Protein AF-A0A6J8CNU5-F1 (afdb_monomer_lite)

Structure (mmCIF, N/CA/C/O backbone):
data_AF-A0A6J8CNU5-F1
#
_entry.id   AF-A0A6J8CNU5-F1
#
loop_
_atom_site.group_PDB
_atom_site.id
_atom_site.type_symbol
_atom_site.label_atom_id
_atom_site.label_alt_id
_atom_site.label_comp_id
_atom_site.label_asym_id
_atom_site.label_entity_id
_atom_site.label_seq_id
_atom_site.pdbx_PDB_ins_code
_atom_site.Cartn_x
_atom_site.Cartn_y
_atom_site.Cartn_z
_atom_site.occupancy
_atom_site.B_iso_or_equiv
_atom_site.auth_seq_id
_atom_site.auth_comp_id
_atom_site.auth_asym_id
_atom_site.auth_atom_id
_atom_site.pdbx_PDB_model_num
ATOM 1 N N . MET A 1 1 ? 4.127 9.477 31.478 1.00 53.03 1 MET A N 1
ATOM 2 C CA . MET A 1 1 ? 4.167 8.249 32.299 1.00 53.03 1 MET A CA 1
ATOM 3 C C . MET A 1 1 ? 5.521 8.209 32.983 1.00 53.03 1 MET A C 1
ATOM 5 O O . MET A 1 1 ? 6.504 8.496 32.306 1.00 53.03 1 MET A O 1
ATOM 9 N N . SER A 1 2 ? 5.576 8.007 34.300 1.00 62.34 2 SER A N 1
ATOM 10 C CA . SER A 1 2 ? 6.850 8.025 35.030 1.00 62.34 2 SER A CA 1
ATOM 11 C C . SER A 1 2 ? 7.664 6.763 34.711 1.00 62.34 2 SER A C 1
ATOM 13 O O . SER A 1 2 ? 7.104 5.743 34.312 1.00 62.34 2 SER A O 1
ATOM 15 N N . THR A 1 3 ? 8.985 6.806 34.863 1.00 59.41 3 THR A N 1
ATOM 16 C CA . THR A 1 3 ? 9.856 5.631 34.677 1.00 59.41 3 THR A CA 1
ATOM 17 C C . THR A 1 3 ? 9.545 4.491 35.652 1.00 59.41 3 THR A C 1
ATOM 19 O O . THR A 1 3 ? 9.795 3.343 35.306 1.00 59.41 3 THR A O 1
ATOM 22 N N . GLU A 1 4 ? 8.956 4.780 36.817 1.00 62.28 4 GLU A N 1
ATOM 23 C CA . GLU A 1 4 ? 8.499 3.773 37.790 1.00 62.28 4 GLU A CA 1
ATOM 24 C C . GLU A 1 4 ? 7.252 3.010 37.320 1.00 62.28 4 GLU A C 1
ATOM 26 O O . GLU A 1 4 ? 7.122 1.811 37.574 1.00 62.28 4 GLU A O 1
ATOM 31 N N . ASP A 1 5 ? 6.352 3.671 36.588 1.00 59.50 5 ASP A N 1
ATOM 32 C CA . ASP A 1 5 ? 5.163 3.020 36.026 1.00 59.50 5 ASP A CA 1
ATOM 33 C C . ASP A 1 5 ? 5.549 2.023 34.924 1.00 59.50 5 ASP A C 1
ATOM 35 O O . ASP A 1 5 ? 4.968 0.945 34.807 1.00 59.50 5 ASP A O 1
ATOM 39 N N . ILE A 1 6 ? 6.581 2.352 34.143 1.00 62.16 6 ILE A N 1
ATOM 40 C CA . ILE A 1 6 ? 7.073 1.529 33.032 1.00 62.16 6 ILE A CA 1
ATOM 41 C C . ILE A 1 6 ? 7.650 0.197 33.538 1.00 62.16 6 ILE A C 1
ATOM 43 O O . ILE A 1 6 ? 7.394 -0.852 32.949 1.00 62.16 6 ILE A O 1
ATOM 47 N N . THR A 1 7 ? 8.389 0.209 34.649 1.00 59.25 7 THR A N 1
ATOM 48 C CA . THR A 1 7 ? 8.913 -1.013 35.283 1.00 59.25 7 THR A CA 1
ATOM 49 C C . THR A 1 7 ? 7.830 -1.829 35.981 1.00 59.25 7 THR A C 1
ATOM 51 O O . THR A 1 7 ? 7.945 -3.050 36.048 1.00 59.25 7 THR A O 1
ATOM 54 N N . LYS A 1 8 ? 6.783 -1.182 36.502 1.00 63.44 8 LYS A N 1
ATOM 55 C CA . LYS A 1 8 ? 5.710 -1.853 37.247 1.00 63.44 8 LYS A CA 1
ATOM 56 C C . LYS A 1 8 ? 4.691 -2.550 36.345 1.00 63.44 8 LYS A C 1
ATOM 58 O O . LYS A 1 8 ? 4.230 -3.635 36.689 1.00 63.44 8 LYS A O 1
ATOM 63 N N . TYR A 1 9 ? 4.329 -1.932 35.223 1.00 72.25 9 TYR A N 1
ATOM 64 C CA . TYR A 1 9 ? 3.286 -2.441 34.324 1.00 72.25 9 TYR A CA 1
ATOM 65 C C . TYR A 1 9 ? 3.844 -3.113 33.060 1.00 72.25 9 TYR A C 1
ATOM 67 O O . TYR A 1 9 ? 3.089 -3.733 32.315 1.00 72.25 9 TYR A O 1
ATOM 75 N N . GLY A 1 10 ? 5.166 -3.059 32.864 1.00 65.12 10 GLY A N 1
ATOM 76 C CA . GLY A 1 10 ? 5.858 -3.649 31.722 1.00 65.12 10 GLY A CA 1
ATOM 77 C C . GLY A 1 10 ? 5.827 -2.754 30.482 1.00 65.12 10 GLY A C 1
ATOM 78 O O . GLY A 1 10 ? 4.969 -1.886 30.326 1.00 65.12 10 GLY A O 1
ATOM 79 N N . GLN A 1 11 ? 6.789 -2.965 29.583 1.00 60.59 11 GLN A N 1
ATOM 80 C CA . GLN A 1 11 ? 6.768 -2.371 28.247 1.00 60.59 11 GLN A CA 1
ATOM 81 C C . GLN A 1 11 ? 6.149 -3.345 27.258 1.00 60.59 11 GLN A C 1
ATOM 83 O O . GLN A 1 11 ? 6.419 -4.547 27.298 1.00 60.59 11 GLN A O 1
ATOM 88 N N . TRP A 1 12 ? 5.353 -2.806 26.337 1.00 59.97 12 TRP A N 1
ATOM 89 C CA . TRP A 1 12 ? 4.958 -3.549 25.153 1.00 59.97 12 TRP A CA 1
ATOM 90 C C . TRP A 1 12 ? 6.224 -3.917 24.381 1.00 59.97 12 TRP A C 1
ATOM 92 O O . TRP A 1 12 ? 6.971 -3.031 23.959 1.00 59.97 12 TRP A O 1
ATOM 102 N N . ASN A 1 13 ? 6.493 -5.213 24.246 1.00 55.88 13 ASN A N 1
ATOM 103 C CA . ASN A 1 13 ? 7.669 -5.665 23.521 1.00 55.88 13 ASN A CA 1
ATOM 104 C C . ASN A 1 13 ? 7.477 -5.311 22.040 1.00 55.88 13 ASN A C 1
ATOM 106 O O . ASN A 1 13 ? 6.433 -5.624 21.463 1.00 55.88 13 ASN A O 1
ATOM 110 N N . GLN A 1 14 ? 8.445 -4.620 21.439 1.00 57.81 14 GLN A N 1
ATOM 111 C CA . GLN A 1 14 ? 8.332 -4.185 20.040 1.00 57.81 14 GLN A CA 1
ATOM 112 C C . GLN A 1 14 ? 8.431 -5.367 19.060 1.00 57.81 14 GLN A C 1
ATOM 114 O O . GLN A 1 14 ? 7.906 -5.278 17.956 1.00 57.81 14 GLN A O 1
ATOM 119 N N . ASP A 1 15 ? 8.981 -6.497 19.520 1.00 58.81 15 ASP A N 1
ATOM 120 C CA . ASP A 1 15 ? 9.189 -7.734 18.757 1.00 58.81 15 ASP A CA 1
ATOM 121 C C . ASP A 1 15 ? 8.126 -8.802 19.065 1.00 58.81 15 ASP A C 1
ATOM 123 O O . ASP A 1 15 ? 8.425 -9.970 19.324 1.00 58.81 15 ASP A O 1
ATOM 127 N N . ILE A 1 16 ? 6.854 -8.410 19.108 1.00 58.91 16 ILE A N 1
ATOM 128 C CA . ILE A 1 16 ? 5.762 -9.385 19.159 1.00 58.91 16 ILE A CA 1
ATOM 129 C C . ILE A 1 16 ? 5.503 -9.893 17.733 1.00 58.91 16 ILE A C 1
ATOM 131 O O . ILE A 1 16 ? 5.261 -9.060 16.858 1.00 58.91 16 ILE A O 1
ATOM 135 N N . PRO A 1 17 ? 5.484 -11.222 17.486 1.00 63.94 17 PRO A N 1
ATOM 136 C CA . PRO A 1 17 ? 5.110 -11.760 16.183 1.00 63.94 17 PRO A CA 1
ATOM 137 C C . PRO A 1 17 ? 3.755 -11.192 15.753 1.00 63.94 17 PRO A C 1
ATOM 139 O O . PRO A 1 17 ? 2.771 -11.322 16.492 1.00 63.94 17 PRO A O 1
ATOM 142 N N . GLY A 1 18 ? 3.705 -10.561 14.574 1.00 63.34 18 GLY A N 1
ATOM 143 C CA . GLY A 1 18 ? 2.493 -9.929 14.042 1.00 63.34 18 GLY A CA 1
ATOM 144 C C . GLY A 1 18 ? 1.283 -10.869 14.051 1.00 63.34 18 GLY A C 1
ATOM 145 O O . GLY A 1 18 ? 0.172 -10.433 14.337 1.00 63.34 18 GLY A O 1
ATOM 146 N N . ASP A 1 19 ? 1.523 -12.171 13.886 1.00 74.44 19 ASP A N 1
ATOM 147 C CA . ASP A 1 19 ? 0.517 -13.237 13.874 1.00 74.44 19 ASP A CA 1
ATOM 148 C C . ASP A 1 19 ? -0.260 -13.394 15.193 1.00 74.44 19 ASP A C 1
ATOM 150 O O . ASP A 1 19 ? -1.399 -13.871 15.204 1.00 74.44 19 ASP A O 1
ATOM 154 N N . TRP A 1 20 ? 0.322 -12.995 16.330 1.00 85.81 20 TRP A N 1
ATOM 155 C CA . TRP A 1 20 ? -0.330 -13.139 17.636 1.00 85.81 20 TRP A CA 1
ATOM 156 C C . TRP A 1 20 ? -1.328 -12.012 17.925 1.00 85.81 20 TRP A C 1
ATOM 158 O O . TRP A 1 20 ? -2.374 -12.252 18.539 1.00 85.81 20 TRP A O 1
ATOM 168 N N . LEU A 1 21 ? -1.053 -10.792 17.451 1.00 90.25 21 LEU A N 1
ATOM 169 C CA . LEU A 1 21 ? -1.856 -9.604 17.761 1.00 90.25 21 LEU A CA 1
ATOM 170 C C . LEU A 1 21 ? -3.324 -9.731 17.327 1.00 90.25 21 LEU A C 1
ATOM 172 O O . LEU A 1 21 ? -4.195 -9.437 18.153 1.00 90.25 21 LEU A O 1
ATOM 176 N N . PRO A 1 22 ? -3.647 -10.240 16.122 1.00 93.00 22 PRO A N 1
ATOM 177 C CA . PRO A 1 22 ? -5.027 -10.484 15.730 1.00 93.00 22 PRO A CA 1
ATOM 178 C C . PRO A 1 22 ? -5.783 -11.395 16.690 1.00 93.00 22 PRO A C 1
ATOM 180 O O . PRO A 1 22 ? -6.950 -11.157 17.006 1.00 93.00 22 PRO A O 1
ATOM 183 N N . SER A 1 23 ? -5.115 -12.438 17.187 1.00 92.06 23 SER A N 1
ATOM 184 C CA . SER A 1 23 ? -5.697 -13.339 18.177 1.00 92.06 23 SER A CA 1
ATOM 185 C C . SER A 1 23 ? -6.002 -12.587 19.469 1.00 92.06 23 SER A C 1
ATOM 187 O O . SER A 1 23 ? -7.126 -12.664 19.966 1.00 92.06 23 SER A O 1
ATOM 189 N N . CYS A 1 24 ? -5.058 -11.795 19.979 1.00 92.75 24 CYS A N 1
ATOM 190 C CA . CYS A 1 24 ? -5.270 -10.983 21.176 1.00 92.75 24 CYS A CA 1
ATOM 191 C C . CYS A 1 24 ? -6.437 -10.004 21.018 1.00 92.75 24 CYS A C 1
ATOM 193 O O . CYS A 1 24 ? -7.276 -9.915 21.914 1.00 92.75 24 CYS A O 1
ATOM 195 N N . VAL A 1 25 ? -6.542 -9.336 19.864 1.00 94.75 25 VAL A N 1
ATOM 196 C CA . VAL A 1 25 ? -7.662 -8.438 19.542 1.00 94.75 25 VAL A CA 1
ATOM 197 C C . VAL A 1 25 ? -8.996 -9.188 19.572 1.00 94.75 25 VAL A C 1
ATOM 199 O O . VAL A 1 25 ? -9.954 -8.716 20.183 1.00 94.75 25 VAL A O 1
ATOM 202 N N . ARG A 1 26 ? -9.084 -10.385 18.978 1.00 94.31 26 ARG A N 1
ATOM 203 C CA . ARG A 1 26 ? -10.316 -11.194 19.041 1.00 94.31 26 ARG A CA 1
ATOM 204 C C . ARG A 1 26 ? -10.686 -11.549 20.484 1.00 94.31 26 ARG A C 1
ATOM 206 O O . ARG A 1 26 ? -11.853 -11.420 20.851 1.00 94.31 26 ARG A O 1
ATOM 213 N N . HIS A 1 27 ? -9.712 -11.957 21.298 1.00 93.75 27 HIS A N 1
ATOM 214 C CA . HIS A 1 27 ? -9.947 -12.328 22.694 1.00 93.75 27 HIS A CA 1
ATOM 215 C C . HIS A 1 27 ? -10.410 -11.137 23.534 1.00 93.75 27 HIS A C 1
ATOM 217 O O . HIS A 1 27 ? -11.450 -11.242 24.178 1.00 93.75 27 HIS A O 1
ATOM 223 N N . ILE A 1 28 ? -9.715 -9.993 23.487 1.00 93.69 28 ILE A N 1
ATOM 224 C CA . ILE A 1 28 ? -10.109 -8.823 24.286 1.00 93.69 28 ILE A CA 1
ATOM 225 C C . ILE A 1 28 ? -11.492 -8.307 23.879 1.00 93.69 28 ILE A C 1
ATOM 227 O O . ILE A 1 28 ? -12.310 -8.025 24.749 1.00 93.69 28 ILE A O 1
ATOM 231 N N . ARG A 1 29 ? -11.813 -8.290 22.577 1.00 93.06 29 ARG A N 1
ATOM 232 C CA . ARG A 1 29 ? -13.147 -7.907 22.082 1.00 93.06 29 ARG A CA 1
ATOM 233 C C . ARG A 1 29 ? -14.239 -8.859 22.580 1.00 93.06 29 ARG A C 1
ATOM 235 O O . ARG A 1 29 ? -15.331 -8.421 22.929 1.00 93.06 29 ARG A O 1
ATOM 242 N N . ASN A 1 30 ? -13.960 -10.162 22.645 1.00 92.19 30 ASN A N 1
ATOM 243 C CA . ASN A 1 30 ? -14.898 -11.139 23.207 1.00 92.19 30 ASN A CA 1
ATOM 244 C C . ASN A 1 30 ? -15.057 -10.977 24.728 1.00 92.19 30 ASN A C 1
ATOM 246 O O . ASN A 1 30 ? -16.170 -11.102 25.242 1.00 92.19 30 ASN A O 1
ATOM 250 N N . CYS A 1 31 ? -13.973 -10.659 25.441 1.00 91.44 31 CYS A N 1
ATOM 251 C CA . CYS A 1 31 ? -14.018 -10.341 26.866 1.00 91.44 31 CYS A CA 1
ATOM 252 C C . CYS A 1 31 ? -14.876 -9.098 27.125 1.00 91.44 31 CYS A C 1
ATOM 254 O O . CYS A 1 31 ? -15.778 -9.170 27.952 1.00 91.44 31 CYS A O 1
ATOM 256 N N . VAL A 1 32 ? -14.670 -8.004 26.380 1.00 90.62 32 VAL A N 1
ATOM 257 C CA . VAL A 1 32 ? -15.505 -6.788 26.458 1.00 90.62 32 VAL A CA 1
ATOM 258 C C . VAL A 1 32 ? -16.979 -7.133 26.273 1.00 90.62 32 VAL A C 1
ATOM 260 O O . VAL A 1 32 ? -17.799 -6.763 27.107 1.00 90.62 32 VAL A O 1
ATOM 263 N N . GLY A 1 33 ? -17.315 -7.888 25.221 1.00 88.94 33 GLY A N 1
ATOM 264 C CA . GLY A 1 33 ? -18.700 -8.274 24.941 1.00 88.94 33 GLY A CA 1
ATOM 265 C C . GLY A 1 33 ? -19.325 -9.180 26.007 1.00 88.94 33 GLY A C 1
ATOM 266 O O . GLY A 1 33 ? -20.530 -9.132 26.218 1.00 88.94 33 GLY A O 1
ATOM 267 N N . SER A 1 34 ? -18.524 -9.992 26.700 1.00 90.25 34 SER A N 1
ATOM 268 C CA . SER A 1 34 ? -19.012 -10.831 27.806 1.00 90.25 34 SER A CA 1
ATOM 269 C C . SER A 1 34 ? -19.207 -10.017 29.086 1.00 90.25 34 SER A C 1
ATOM 271 O O . SER A 1 34 ? -20.165 -10.226 29.826 1.00 90.25 34 SER A O 1
ATOM 273 N N . LEU A 1 35 ? -18.298 -9.077 29.347 1.00 88.94 35 LEU A N 1
ATOM 274 C CA . LEU A 1 35 ? -18.305 -8.229 30.534 1.00 88.94 35 LEU A CA 1
ATOM 275 C C . LEU A 1 35 ? -19.361 -7.122 30.467 1.00 88.94 35 LEU A C 1
ATOM 277 O O . LEU A 1 35 ? -19.875 -6.723 31.508 1.00 88.94 35 LEU A O 1
ATOM 281 N N . SER A 1 36 ? -19.725 -6.657 29.270 1.00 85.31 36 SER A N 1
ATOM 282 C CA . SER A 1 36 ? -20.769 -5.641 29.090 1.00 85.31 36 SER A CA 1
ATOM 283 C C . SER A 1 36 ? -22.153 -6.107 29.555 1.00 85.31 36 SER A C 1
ATOM 285 O O . SER A 1 36 ? -22.981 -5.273 29.898 1.00 85.31 36 SER A O 1
ATOM 287 N N . VAL A 1 37 ? -22.392 -7.422 29.627 1.00 87.06 37 VAL A N 1
ATOM 288 C CA . VAL A 1 37 ? -23.642 -8.018 30.137 1.00 87.06 37 VAL A CA 1
ATOM 289 C C . VAL A 1 37 ? -23.720 -7.988 31.670 1.00 87.06 37 VAL A C 1
ATOM 291 O O . VAL A 1 37 ? -24.795 -8.156 32.236 1.00 87.06 37 VAL A O 1
ATOM 294 N N . LEU A 1 38 ? -22.595 -7.793 32.363 1.00 86.50 38 LEU A N 1
ATOM 295 C CA . LEU A 1 38 ? -22.510 -7.902 33.823 1.00 86.50 38 LEU A CA 1
ATOM 296 C C . LEU A 1 38 ? -22.765 -6.579 34.567 1.00 86.50 38 LEU A C 1
ATOM 298 O O . LEU A 1 38 ? -22.506 -6.529 35.767 1.00 86.50 38 LEU A O 1
ATOM 302 N N . ASP A 1 39 ? -23.235 -5.528 33.880 1.00 80.50 39 ASP A N 1
ATOM 303 C CA . ASP A 1 39 ? -23.509 -4.191 34.440 1.00 80.50 39 ASP A CA 1
ATOM 304 C C . ASP A 1 39 ? -22.402 -3.707 35.398 1.00 80.50 39 ASP A C 1
ATOM 306 O O . ASP A 1 39 ? -22.631 -3.379 36.566 1.00 80.50 39 ASP A O 1
ATOM 310 N N . LEU A 1 40 ? -21.157 -3.712 34.904 1.00 83.88 40 LEU A N 1
ATOM 311 C CA . LEU A 1 40 ? -19.988 -3.357 35.706 1.00 83.88 40 LEU A CA 1
ATOM 312 C C . LEU A 1 40 ? -20.107 -1.921 36.266 1.00 83.88 40 LEU A C 1
ATOM 314 O O . LEU A 1 40 ? -20.397 -0.992 35.509 1.00 83.88 40 LEU A O 1
ATOM 318 N N . PRO A 1 41 ? -19.838 -1.707 37.568 1.00 88.75 41 PRO A N 1
ATOM 319 C CA . PRO A 1 41 ? -19.961 -0.394 38.189 1.00 88.75 41 PRO A CA 1
ATOM 320 C C . PRO A 1 41 ? -18.790 0.541 37.844 1.00 88.75 41 PRO A C 1
ATOM 322 O O . PRO A 1 41 ? -17.661 0.106 37.613 1.00 88.75 41 PRO A O 1
ATOM 325 N N . GLY A 1 42 ? -19.042 1.852 37.914 1.00 86.75 42 GLY A N 1
ATOM 326 C CA . GLY A 1 42 ? -18.006 2.887 37.826 1.00 86.75 42 GLY A CA 1
ATOM 327 C C . GLY A 1 42 ? -17.364 3.006 36.440 1.00 86.75 42 GLY A C 1
ATOM 328 O O . GLY A 1 42 ? -18.049 2.958 35.424 1.00 86.75 42 GLY A O 1
ATOM 329 N N . GLU A 1 43 ? -16.043 3.190 36.406 1.00 89.50 43 GLU A N 1
ATOM 330 C CA . GLU A 1 43 ? -15.265 3.423 35.174 1.00 89.50 43 GLU A CA 1
ATOM 331 C C . GLU A 1 43 ? -14.770 2.130 34.506 1.00 89.50 43 GLU A C 1
ATOM 333 O O . GLU A 1 43 ? -14.141 2.172 33.450 1.00 89.50 43 GLU A O 1
ATOM 338 N N . SER A 1 44 ? -15.049 0.962 35.095 1.00 88.25 44 SER A N 1
ATOM 339 C CA . SER A 1 44 ? -14.574 -0.324 34.576 1.00 88.25 44 SER A CA 1
ATOM 340 C C . SER A 1 44 ? -14.994 -0.608 33.124 1.00 88.25 44 SER A C 1
ATOM 342 O O . SER A 1 44 ? -14.130 -1.042 32.363 1.00 88.25 44 SER A O 1
ATOM 344 N N . PRO A 1 45 ? -16.244 -0.339 32.680 1.00 87.50 45 PRO A N 1
ATOM 345 C CA . PRO A 1 45 ? -16.604 -0.480 31.269 1.00 87.50 45 PRO A CA 1
ATOM 346 C C . PRO A 1 45 ? -15.733 0.376 30.347 1.00 87.50 45 PRO A C 1
ATOM 348 O O . PRO A 1 45 ? -15.296 -0.104 29.304 1.00 87.50 45 PRO A O 1
ATOM 351 N N . THR A 1 46 ? -15.461 1.623 30.734 1.00 89.56 46 THR A N 1
ATOM 352 C CA . THR A 1 46 ? -14.675 2.569 29.934 1.00 89.56 46 THR A CA 1
ATOM 353 C C . THR A 1 46 ? -13.246 2.070 29.763 1.00 89.56 46 THR A C 1
ATOM 355 O O . THR A 1 46 ? -12.798 1.899 28.637 1.00 89.56 46 THR A O 1
ATOM 358 N N . VAL A 1 47 ? -12.578 1.699 30.860 1.00 91.31 47 VAL A N 1
ATOM 359 C CA . VAL A 1 47 ? -11.179 1.233 30.836 1.00 91.31 47 VAL A CA 1
ATOM 360 C C . VAL A 1 47 ? -10.986 0.007 29.935 1.00 91.31 47 VAL A C 1
ATOM 362 O O . VAL A 1 47 ? -9.993 -0.092 29.216 1.00 91.31 47 VAL A O 1
ATOM 365 N N . ILE A 1 48 ? -11.925 -0.944 29.951 1.00 90.50 48 ILE A N 1
ATOM 366 C CA . ILE A 1 48 ? -11.812 -2.170 29.145 1.00 90.50 48 ILE A CA 1
ATOM 367 C C . ILE A 1 48 ? -12.098 -1.874 27.662 1.00 90.50 48 ILE A C 1
ATOM 369 O O . ILE A 1 48 ? -11.449 -2.451 26.788 1.00 90.50 48 ILE A O 1
ATOM 373 N N . ASN A 1 49 ? -13.031 -0.963 27.364 1.00 91.12 49 ASN A N 1
ATOM 374 C CA . ASN A 1 49 ? -13.278 -0.514 25.991 1.00 91.12 49 ASN A CA 1
ATOM 375 C C . ASN A 1 49 ? -12.083 0.259 25.421 1.00 91.12 49 ASN A C 1
ATOM 377 O O . ASN A 1 49 ? -11.693 -0.005 24.283 1.00 91.12 49 ASN A O 1
ATOM 381 N N . ASP A 1 50 ? -11.472 1.139 26.215 1.00 92.50 50 ASP A N 1
ATOM 382 C CA . ASP A 1 50 ? -10.268 1.880 25.832 1.00 92.50 50 ASP A CA 1
ATOM 383 C C . ASP A 1 50 ? -9.120 0.911 25.529 1.00 92.50 50 ASP A C 1
ATOM 385 O O . ASP A 1 50 ? -8.521 0.975 24.458 1.00 92.50 50 ASP A O 1
ATOM 389 N N . LEU A 1 51 ? -8.900 -0.092 26.389 1.00 93.19 51 LEU A N 1
ATOM 390 C CA . LEU A 1 51 ? -7.910 -1.140 26.133 1.00 93.19 51 LEU A CA 1
ATOM 391 C C . LEU A 1 51 ? -8.192 -1.899 24.825 1.00 93.19 51 LEU A C 1
ATOM 393 O O . LEU A 1 51 ? -7.277 -2.157 24.044 1.00 93.19 51 LEU A O 1
ATOM 397 N N . ALA A 1 52 ? -9.446 -2.276 24.561 1.00 93.62 52 ALA A N 1
ATOM 398 C CA . ALA A 1 52 ? -9.798 -2.980 23.329 1.00 93.62 52 ALA A CA 1
ATOM 399 C C . ALA A 1 52 ? -9.589 -2.111 22.080 1.00 93.62 52 ALA A C 1
ATOM 401 O O . ALA A 1 52 ? -9.154 -2.619 21.042 1.00 93.62 52 ALA A O 1
ATOM 402 N N . PHE A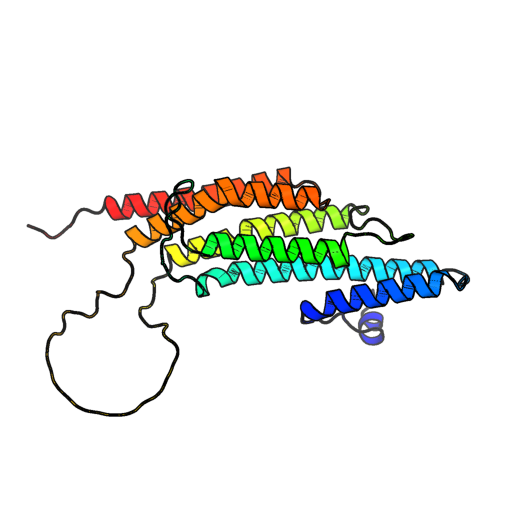 1 53 ? -9.866 -0.810 22.178 1.00 94.69 53 PHE A N 1
ATOM 403 C CA . PHE A 1 53 ? -9.595 0.155 21.120 1.00 94.69 53 PHE A CA 1
ATOM 404 C C . PHE A 1 53 ? -8.091 0.322 20.869 1.00 94.69 53 PHE A C 1
ATOM 406 O O . PHE A 1 53 ? -7.648 0.251 19.718 1.00 94.69 53 PHE A O 1
ATOM 413 N N . ASP A 1 54 ? -7.297 0.458 21.929 1.00 94.06 54 ASP A N 1
ATOM 414 C CA . ASP A 1 54 ? -5.840 0.570 21.848 1.00 94.06 54 ASP A CA 1
ATOM 415 C C . ASP A 1 54 ? -5.226 -0.686 21.222 1.00 94.06 54 ASP A C 1
ATOM 417 O O . ASP A 1 54 ? -4.386 -0.594 20.325 1.00 94.06 54 ASP A O 1
ATOM 421 N N . MET A 1 55 ? -5.698 -1.876 21.609 1.00 94.31 55 MET A N 1
ATOM 422 C CA . MET A 1 55 ? -5.243 -3.134 21.013 1.00 94.31 55 MET A CA 1
ATOM 423 C C . MET A 1 55 ? -5.604 -3.246 19.527 1.00 94.31 55 MET A C 1
ATOM 425 O O . MET A 1 55 ? -4.771 -3.702 18.741 1.00 94.31 55 MET A O 1
ATOM 429 N N . ARG A 1 56 ? -6.811 -2.822 19.120 1.00 95.06 56 ARG A N 1
ATOM 430 C CA . ARG A 1 56 ? -7.220 -2.770 17.701 1.00 95.06 56 ARG A CA 1
ATOM 431 C C . ARG A 1 56 ? -6.304 -1.842 16.904 1.00 95.06 56 ARG A C 1
ATOM 433 O O . ARG A 1 56 ? -5.791 -2.239 15.860 1.00 95.06 56 ARG A O 1
ATOM 440 N N . THR A 1 57 ? -6.063 -0.643 17.424 1.00 95.12 57 THR A N 1
ATOM 441 C CA . THR A 1 57 ? -5.219 0.375 16.788 1.00 95.12 57 THR A CA 1
ATOM 442 C C . THR A 1 57 ? -3.773 -0.105 16.654 1.00 95.12 57 THR A C 1
ATOM 444 O O . THR A 1 57 ? -3.200 -0.060 15.566 1.00 95.12 57 THR A O 1
ATOM 447 N N . ASN A 1 58 ? -3.201 -0.650 17.731 1.00 93.69 58 ASN A N 1
ATOM 448 C CA . ASN A 1 58 ? -1.845 -1.190 17.726 1.00 93.69 58 ASN A CA 1
ATOM 449 C C . ASN A 1 58 ? -1.703 -2.360 16.742 1.00 93.69 58 ASN A C 1
ATOM 451 O O . ASN A 1 58 ? -0.773 -2.385 15.943 1.00 93.69 58 ASN A O 1
ATOM 455 N N . CYS A 1 59 ? -2.662 -3.293 16.736 1.00 95.38 59 CYS A N 1
ATOM 456 C CA . CYS A 1 59 ? -2.677 -4.403 15.785 1.00 95.38 59 CYS A CA 1
ATOM 457 C C . CYS A 1 59 ? -2.699 -3.912 14.332 1.00 95.38 59 CYS A C 1
ATOM 459 O O . CYS A 1 59 ? -1.960 -4.447 13.507 1.00 95.38 59 CYS A O 1
ATOM 461 N N . MET A 1 60 ? -3.494 -2.880 14.029 1.00 96.31 60 MET A N 1
ATOM 462 C CA . MET A 1 60 ? -3.542 -2.287 12.693 1.00 96.31 60 MET A CA 1
ATOM 463 C C . MET A 1 60 ? -2.184 -1.766 12.247 1.00 96.31 60 MET A C 1
ATOM 465 O O . MET A 1 60 ? -1.704 -2.109 11.169 1.00 96.31 60 MET A O 1
ATOM 469 N N . PHE A 1 61 ? -1.551 -0.957 13.091 1.00 96.12 61 PHE A N 1
ATOM 470 C CA . PHE A 1 61 ? -0.273 -0.348 12.759 1.00 96.12 61 PHE A CA 1
ATOM 471 C C . PHE A 1 61 ? 0.849 -1.373 12.657 1.00 96.12 61 PHE A C 1
ATOM 473 O O . PHE A 1 61 ? 1.682 -1.261 11.761 1.00 96.12 61 PHE A O 1
ATOM 480 N N . THR A 1 62 ? 0.872 -2.384 13.525 1.00 95.44 62 THR A N 1
ATOM 481 C CA . THR A 1 62 ? 1.885 -3.440 13.455 1.00 95.44 62 THR A CA 1
ATOM 482 C C . THR A 1 62 ? 1.753 -4.266 12.181 1.00 95.44 62 THR A C 1
ATOM 484 O O . THR A 1 62 ? 2.761 -4.500 11.523 1.00 95.44 62 THR A O 1
ATOM 487 N N . LEU A 1 63 ? 0.540 -4.664 11.786 1.00 95.94 63 LEU A N 1
ATOM 488 C CA . LEU A 1 63 ? 0.357 -5.455 10.565 1.00 95.94 63 LEU A CA 1
ATOM 489 C C . LEU A 1 63 ? 0.671 -4.659 9.296 1.00 95.94 63 LEU A C 1
ATOM 491 O O . LEU A 1 63 ? 1.310 -5.194 8.397 1.00 95.94 63 LEU A O 1
ATOM 495 N N . LEU A 1 64 ? 0.303 -3.374 9.237 1.00 97.56 64 LEU A N 1
ATOM 496 C CA . LEU A 1 64 ? 0.699 -2.510 8.118 1.00 97.56 64 LEU A CA 1
ATOM 497 C C . LEU A 1 64 ? 2.227 -2.381 8.022 1.00 97.56 64 LEU A C 1
ATOM 499 O O . LEU A 1 64 ? 2.784 -2.498 6.935 1.00 97.56 64 LEU A O 1
ATOM 503 N N . LYS A 1 65 ? 2.915 -2.193 9.156 1.00 97.44 65 LYS A N 1
ATOM 504 C CA . LYS A 1 65 ? 4.387 -2.138 9.207 1.00 97.44 65 LYS A CA 1
ATOM 505 C C . LYS A 1 65 ? 5.039 -3.455 8.792 1.00 97.44 65 LYS A C 1
ATOM 507 O O . LYS A 1 65 ? 6.041 -3.426 8.085 1.00 97.44 65 LYS A O 1
ATOM 512 N N . GLN A 1 66 ? 4.474 -4.590 9.201 1.00 95.88 66 GLN A N 1
ATOM 513 C CA . GLN A 1 66 ? 4.968 -5.901 8.788 1.00 95.88 66 GLN A CA 1
ATOM 514 C C . GLN A 1 66 ? 4.814 -6.090 7.277 1.00 95.88 66 GLN A C 1
ATOM 516 O O . GLN A 1 66 ? 5.780 -6.443 6.614 1.00 95.88 66 GLN A O 1
ATOM 521 N N . ALA A 1 67 ? 3.649 -5.755 6.719 1.00 97.88 67 ALA A N 1
ATOM 522 C CA . ALA A 1 67 ? 3.413 -5.835 5.281 1.00 97.88 67 ALA A CA 1
ATOM 523 C C . ALA A 1 67 ? 4.367 -4.929 4.483 1.00 97.88 67 ALA A C 1
ATOM 525 O O . ALA A 1 67 ? 4.903 -5.355 3.464 1.00 97.88 67 ALA A O 1
ATOM 526 N N . ILE A 1 68 ? 4.643 -3.710 4.968 1.00 98.62 68 ILE A N 1
ATOM 527 C CA . ILE A 1 68 ? 5.671 -2.824 4.392 1.00 98.62 68 ILE A CA 1
ATOM 528 C C . ILE A 1 68 ? 7.033 -3.529 4.360 1.00 98.62 68 ILE A C 1
ATOM 530 O O . ILE A 1 68 ? 7.687 -3.547 3.317 1.00 98.62 68 ILE A O 1
ATOM 534 N N . ALA A 1 69 ? 7.457 -4.119 5.482 1.00 97.25 69 ALA A N 1
ATOM 535 C CA . ALA A 1 69 ? 8.734 -4.819 5.573 1.00 97.25 69 ALA A CA 1
ATOM 536 C C . ALA A 1 69 ? 8.788 -6.041 4.639 1.00 97.25 69 ALA A C 1
ATOM 538 O O . ALA A 1 69 ? 9.786 -6.237 3.949 1.00 97.25 69 ALA A O 1
ATOM 539 N N . ASP A 1 70 ? 7.709 -6.821 4.558 1.00 97.19 70 ASP A N 1
ATOM 540 C CA . ASP A 1 70 ? 7.616 -7.996 3.686 1.00 97.19 70 ASP A CA 1
ATOM 541 C C . ASP A 1 70 ? 7.699 -7.604 2.206 1.00 97.19 70 ASP A C 1
ATOM 543 O O . ASP A 1 70 ? 8.413 -8.243 1.428 1.00 97.19 70 ASP A O 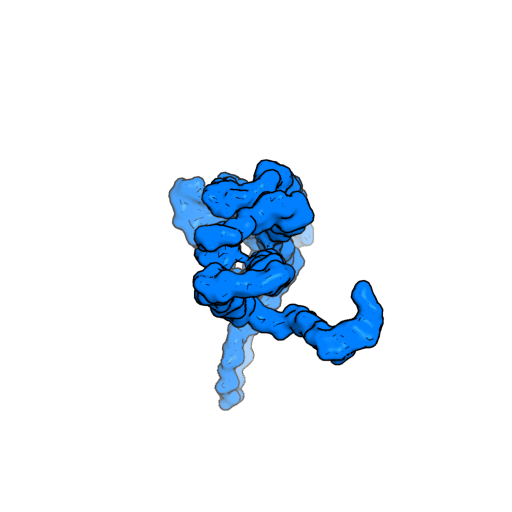1
ATOM 547 N N . ILE A 1 71 ? 7.025 -6.513 1.823 1.00 98.56 71 ILE A N 1
ATOM 548 C CA . ILE A 1 71 ? 7.088 -5.960 0.468 1.00 98.56 71 ILE A CA 1
ATOM 549 C C . ILE A 1 71 ? 8.510 -5.514 0.143 1.00 98.56 71 ILE A C 1
ATOM 551 O O . ILE A 1 71 ? 8.999 -5.841 -0.931 1.00 98.56 71 ILE A O 1
ATOM 555 N N . GLN A 1 72 ? 9.204 -4.842 1.067 1.00 97.06 72 GLN A N 1
ATOM 556 C CA . GLN A 1 72 ? 10.594 -4.400 0.882 1.00 97.06 72 GLN A CA 1
ATOM 557 C C . GLN A 1 72 ? 11.586 -5.561 0.677 1.00 97.06 72 GLN A C 1
ATOM 559 O O . GLN A 1 72 ? 12.675 -5.353 0.139 1.00 97.06 72 GLN A O 1
ATOM 564 N N . GLN A 1 73 ? 11.222 -6.789 1.059 1.00 96.00 73 GLN A N 1
ATOM 565 C CA . GLN A 1 73 ? 12.024 -7.998 0.840 1.00 96.00 73 GLN A CA 1
ATOM 566 C C . GLN A 1 73 ? 11.635 -8.775 -0.427 1.00 96.00 73 GLN A C 1
ATOM 568 O O . GLN A 1 73 ? 12.245 -9.804 -0.729 1.00 96.00 73 GLN A O 1
ATOM 573 N N . LEU A 1 74 ? 10.658 -8.298 -1.210 1.00 97.12 74 LEU A N 1
ATOM 574 C CA . LEU A 1 74 ? 10.222 -8.981 -2.433 1.00 97.12 74 LEU A CA 1
ATOM 575 C C . LEU A 1 74 ? 11.332 -9.127 -3.472 1.00 97.12 74 LEU A C 1
ATOM 577 O O . LEU A 1 74 ? 11.301 -10.081 -4.244 1.00 97.12 74 LEU A O 1
ATOM 581 N N . HIS A 1 75 ? 12.338 -8.252 -3.457 1.00 94.12 75 HIS A N 1
ATOM 582 C CA . HIS A 1 75 ? 13.495 -8.356 -4.345 1.00 94.12 75 HIS A CA 1
ATOM 583 C C . HIS A 1 75 ? 14.217 -9.717 -4.252 1.00 94.12 75 HIS A C 1
ATOM 585 O O . HIS A 1 75 ? 14.752 -10.196 -5.246 1.00 94.12 75 HIS A O 1
ATOM 591 N N . ILE A 1 76 ? 14.173 -10.393 -3.097 1.00 93.56 76 ILE A N 1
ATOM 592 C CA . ILE A 1 76 ? 14.776 -11.725 -2.899 1.00 93.56 76 ILE A CA 1
ATOM 593 C C . ILE A 1 76 ? 13.988 -12.823 -3.640 1.00 93.56 76 ILE A C 1
ATOM 595 O O . ILE A 1 76 ? 14.526 -13.887 -3.934 1.00 93.56 76 ILE A O 1
ATOM 599 N N . LYS A 1 77 ? 12.709 -12.579 -3.951 1.00 93.75 77 LYS A N 1
ATOM 600 C CA . LYS A 1 77 ? 11.810 -13.532 -4.620 1.00 93.75 77 LYS A CA 1
ATOM 601 C C . LYS A 1 77 ? 11.771 -13.369 -6.143 1.00 93.75 77 LYS A C 1
ATOM 603 O O . LYS A 1 77 ? 10.998 -14.067 -6.795 1.00 93.75 77 LYS A O 1
ATOM 608 N N . GLU A 1 78 ? 12.555 -12.455 -6.713 1.00 93.31 78 GLU A N 1
ATOM 609 C CA . GLU A 1 78 ? 12.568 -12.236 -8.160 1.00 93.31 78 GLU A CA 1
ATOM 610 C C . GLU A 1 78 ? 13.150 -13.452 -8.896 1.00 93.31 78 GLU A C 1
ATOM 612 O O . GLU A 1 78 ? 14.216 -13.968 -8.560 1.00 93.31 78 GLU A O 1
ATOM 617 N N . THR A 1 79 ? 12.434 -13.896 -9.926 1.00 91.31 79 THR A N 1
ATOM 618 C CA . THR A 1 79 ? 12.799 -15.036 -10.780 1.00 91.31 79 THR A CA 1
ATOM 619 C C . THR A 1 79 ? 13.219 -14.600 -12.180 1.00 91.31 79 THR A C 1
ATOM 621 O O . THR A 1 79 ? 13.801 -15.394 -12.916 1.00 91.31 79 THR A O 1
ATOM 624 N N . TRP A 1 80 ? 12.932 -13.347 -12.546 1.00 93.06 80 TRP A N 1
ATOM 625 C CA . TRP A 1 80 ? 13.163 -12.744 -13.858 1.00 93.06 80 TRP A CA 1
ATOM 626 C C . TRP A 1 80 ? 12.435 -13.435 -15.016 1.00 93.06 80 TRP A C 1
ATOM 628 O O . TRP A 1 80 ? 12.754 -13.219 -16.189 1.00 93.06 80 TRP A O 1
ATOM 638 N N . ILE A 1 81 ? 11.436 -14.256 -14.695 1.00 91.44 81 ILE A N 1
ATOM 639 C CA . ILE A 1 81 ? 10.551 -14.877 -15.671 1.00 91.44 81 ILE A CA 1
ATOM 640 C C . ILE A 1 81 ? 9.495 -13.843 -16.051 1.00 91.44 81 ILE A C 1
ATOM 642 O O . ILE A 1 81 ? 8.720 -13.404 -15.205 1.00 91.44 81 ILE A O 1
ATOM 646 N N . VAL A 1 82 ? 9.488 -13.447 -17.325 1.00 93.19 82 VAL A N 1
ATOM 647 C CA . VAL A 1 82 ? 8.509 -12.500 -17.866 1.00 93.19 82 VAL A CA 1
ATOM 648 C C . VAL A 1 82 ? 7.298 -13.267 -18.379 1.00 93.19 82 VAL A C 1
ATOM 650 O O . VAL A 1 82 ? 7.385 -14.013 -19.359 1.00 93.19 82 VAL A O 1
ATOM 653 N N . GLU A 1 83 ? 6.168 -13.054 -17.726 1.00 90.12 83 GLU A N 1
ATOM 654 C CA . GLU A 1 83 ? 4.856 -13.529 -18.134 1.00 90.12 83 GLU A CA 1
ATOM 655 C C . GLU A 1 83 ? 4.229 -12.476 -19.046 1.00 90.12 83 GLU A C 1
ATOM 657 O O . GLU A 1 83 ? 4.304 -11.279 -18.775 1.00 90.12 83 GLU A O 1
ATOM 662 N N . ARG A 1 84 ? 3.669 -12.914 -20.176 1.00 85.62 84 ARG A N 1
ATOM 663 C CA . ARG A 1 84 ? 2.998 -12.017 -21.118 1.00 85.62 84 ARG A CA 1
ATOM 664 C C . ARG A 1 84 ? 1.503 -12.159 -20.941 1.00 85.62 84 ARG A C 1
ATOM 666 O O . ARG A 1 84 ? 0.989 -13.270 -21.068 1.00 85.62 84 ARG A O 1
ATOM 673 N N . ASP A 1 85 ? 0.831 -11.047 -20.711 1.00 75.94 85 ASP A N 1
ATOM 674 C CA . ASP A 1 85 ? -0.612 -10.950 -20.839 1.00 75.94 85 ASP A CA 1
ATOM 675 C C . ASP A 1 85 ? -0.970 -10.066 -22.048 1.00 75.94 85 ASP A C 1
ATOM 677 O O . ASP A 1 85 ? -0.157 -9.293 -22.567 1.00 75.94 85 ASP A O 1
ATOM 681 N N . ASP A 1 86 ? -2.195 -10.218 -22.544 1.00 71.06 86 ASP A N 1
ATOM 682 C CA . ASP A 1 86 ? -2.663 -9.467 -23.714 1.00 71.06 86 ASP A CA 1
ATOM 683 C C . ASP A 1 86 ? -3.005 -8.003 -23.372 1.00 71.06 86 ASP A C 1
ATOM 685 O O . ASP A 1 86 ? -3.193 -7.182 -24.270 1.00 71.06 86 ASP A O 1
ATOM 689 N N . GLU A 1 87 ? -3.099 -7.659 -22.083 1.00 67.81 87 GLU A N 1
ATOM 690 C CA . GLU A 1 87 ? -3.582 -6.355 -21.627 1.00 67.81 87 GLU A CA 1
ATOM 691 C C . GLU A 1 87 ? -2.484 -5.432 -21.066 1.00 67.81 87 GLU A C 1
ATOM 693 O O . GLU A 1 87 ? -2.545 -4.217 -21.253 1.00 67.81 87 GLU A O 1
ATOM 698 N N . SER A 1 88 ? -1.507 -5.979 -20.354 1.00 63.50 88 SER A N 1
ATOM 699 C CA . SER A 1 88 ? -0.465 -5.277 -19.595 1.00 63.50 88 SER A CA 1
ATOM 700 C C . SER A 1 88 ? 0.941 -5.433 -20.179 1.00 63.50 88 SER A C 1
ATOM 702 O O . SER A 1 88 ? 1.872 -4.779 -19.711 1.00 63.50 88 SER A O 1
ATOM 704 N N . GLY A 1 89 ? 1.118 -6.286 -21.188 1.00 80.06 89 GLY A N 1
ATOM 705 C CA . GLY A 1 89 ? 2.420 -6.564 -21.774 1.00 80.06 89 GLY A CA 1
ATOM 706 C C . GLY A 1 89 ? 3.170 -7.653 -21.006 1.00 80.06 89 GLY A C 1
ATOM 707 O O . GLY A 1 89 ? 2.621 -8.711 -20.725 1.00 80.06 89 GLY A O 1
ATOM 708 N N . GLY A 1 90 ? 4.468 -7.450 -20.759 1.00 89.69 90 GLY A N 1
ATOM 709 C CA . GLY A 1 90 ? 5.332 -8.452 -20.126 1.00 89.69 90 GLY A CA 1
ATOM 710 C C . GLY A 1 90 ? 5.804 -8.023 -18.740 1.00 89.69 90 GLY A C 1
ATOM 711 O O . GLY A 1 90 ? 6.666 -7.149 -18.662 1.00 89.69 90 GLY A O 1
ATOM 712 N N . THR A 1 91 ? 5.314 -8.646 -17.671 1.00 95.00 91 THR A N 1
ATOM 713 C CA . THR A 1 91 ? 5.734 -8.383 -16.279 1.00 95.00 91 THR A CA 1
ATOM 714 C C . THR A 1 91 ? 6.324 -9.637 -15.640 1.00 95.00 91 THR A C 1
ATOM 716 O O . THR A 1 91 ? 6.155 -10.745 -16.146 1.00 95.00 91 THR A O 1
ATOM 719 N N . THR A 1 92 ? 7.064 -9.486 -14.541 1.00 95.50 92 THR A N 1
ATOM 720 C CA . THR A 1 92 ? 7.399 -10.636 -13.681 1.00 95.50 92 THR A CA 1
ATOM 721 C C . THR A 1 92 ? 6.266 -10.897 -12.690 1.00 95.50 92 THR A C 1
ATOM 723 O O . THR A 1 92 ? 5.266 -10.184 -12.663 1.00 95.50 92 THR A O 1
ATOM 726 N N . GLN A 1 93 ? 6.419 -11.897 -11.822 1.00 95.31 93 GLN A N 1
ATOM 727 C CA . GLN A 1 93 ? 5.447 -12.165 -10.756 1.00 95.31 93 GLN A CA 1
ATOM 728 C C . GLN A 1 93 ? 5.498 -11.143 -9.606 1.00 95.31 93 GLN A C 1
ATOM 730 O O . GLN A 1 93 ? 4.615 -11.148 -8.748 1.00 95.31 93 GLN A O 1
ATOM 735 N N . LEU A 1 94 ? 6.509 -10.264 -9.546 1.00 96.31 94 LEU A N 1
ATOM 736 C CA . LEU A 1 94 ? 6.668 -9.344 -8.415 1.00 96.31 94 LEU A CA 1
ATOM 737 C C . LEU A 1 94 ? 5.483 -8.393 -8.194 1.00 96.31 94 LEU A C 1
ATOM 739 O O . LEU A 1 94 ? 5.064 -8.280 -7.040 1.00 96.31 94 LEU A O 1
ATOM 743 N N . PRO A 1 95 ? 4.912 -7.734 -9.225 1.00 97.00 95 PRO A N 1
ATOM 744 C CA . PRO A 1 95 ? 3.741 -6.884 -9.034 1.00 97.00 95 PRO A CA 1
ATOM 745 C C . PRO A 1 95 ? 2.561 -7.655 -8.427 1.00 97.00 95 PRO A C 1
ATOM 747 O O . PRO A 1 95 ? 1.918 -7.164 -7.502 1.00 97.00 95 PRO A O 1
ATOM 750 N N . ALA A 1 96 ? 2.331 -8.900 -8.863 1.00 96.31 96 ALA A N 1
ATOM 751 C CA . ALA A 1 96 ? 1.283 -9.756 -8.308 1.00 96.31 96 ALA A CA 1
ATOM 752 C C . ALA A 1 96 ? 1.560 -10.146 -6.845 1.00 96.31 96 ALA A C 1
ATOM 754 O O . ALA A 1 96 ? 0.651 -10.129 -6.017 1.00 96.31 96 ALA A O 1
ATOM 755 N N . LEU A 1 97 ? 2.813 -10.458 -6.488 1.00 98.12 97 LEU A N 1
ATOM 756 C CA . LEU A 1 97 ? 3.194 -10.734 -5.097 1.00 98.12 97 LEU A CA 1
ATOM 757 C C . LEU A 1 97 ? 2.989 -9.511 -4.193 1.00 98.12 97 LEU A C 1
ATOM 759 O O . LEU A 1 97 ? 2.477 -9.657 -3.085 1.00 98.12 97 LEU A O 1
ATOM 763 N N . PHE A 1 98 ? 3.354 -8.319 -4.669 1.00 98.69 98 PHE A N 1
ATOM 764 C CA . PHE A 1 98 ? 3.080 -7.058 -3.981 1.00 98.69 98 PHE A CA 1
ATOM 765 C C . PHE A 1 98 ? 1.575 -6.851 -3.770 1.00 98.69 98 PHE A C 1
ATOM 767 O O . PHE A 1 98 ? 1.143 -6.638 -2.636 1.00 98.69 98 PHE A O 1
ATOM 774 N N . GLU A 1 99 ? 0.774 -6.974 -4.833 1.00 98.38 99 GLU A N 1
ATOM 775 C CA . GLU A 1 99 ? -0.682 -6.832 -4.762 1.00 98.38 99 GLU A CA 1
ATOM 776 C C . GLU A 1 99 ? -1.297 -7.810 -3.749 1.00 98.38 99 GLU A C 1
ATOM 778 O O . GLU A 1 99 ? -2.141 -7.416 -2.939 1.00 98.38 99 GLU A O 1
ATOM 783 N N . ASN A 1 100 ? -0.852 -9.068 -3.759 1.00 98.44 100 ASN A N 1
ATOM 784 C CA . ASN A 1 100 ? -1.348 -10.097 -2.850 1.00 98.44 100 ASN A CA 1
ATOM 785 C C . ASN A 1 100 ? -1.045 -9.765 -1.386 1.00 98.44 100 ASN A C 1
ATOM 787 O O . ASN A 1 100 ? -1.963 -9.806 -0.572 1.00 98.44 100 ASN A O 1
ATOM 791 N N . ILE A 1 101 ? 0.189 -9.361 -1.052 1.00 98.44 101 ILE A N 1
ATOM 792 C CA . ILE A 1 101 ? 0.547 -8.986 0.329 1.00 98.44 101 ILE A CA 1
ATOM 793 C C . ILE A 1 101 ? -0.345 -7.843 0.828 1.00 98.44 101 ILE A C 1
ATOM 795 O O . ILE A 1 101 ? -0.870 -7.902 1.944 1.00 98.44 101 ILE A O 1
ATOM 799 N N . VAL A 1 102 ? -0.557 -6.812 0.003 1.00 98.50 102 VAL A N 1
ATOM 800 C CA . VAL A 1 102 ? -1.406 -5.674 0.379 1.00 98.50 102 VAL A CA 1
ATOM 801 C C . VAL A 1 102 ? -2.858 -6.117 0.570 1.00 98.50 102 VAL A C 1
ATOM 803 O O . VAL A 1 102 ? -3.461 -5.801 1.597 1.00 98.50 102 VAL A O 1
ATOM 806 N N . ASN A 1 103 ? -3.419 -6.875 -0.374 1.00 98.25 103 ASN A N 1
ATOM 807 C CA . ASN A 1 103 ? -4.807 -7.333 -0.302 1.00 98.25 103 ASN A CA 1
ATOM 808 C C . ASN A 1 103 ? -5.061 -8.266 0.889 1.00 98.25 103 ASN A C 1
ATOM 810 O O . ASN A 1 103 ? -6.052 -8.082 1.596 1.00 98.25 103 ASN A O 1
ATOM 814 N N . GLU A 1 104 ? -4.170 -9.223 1.150 1.00 97.56 104 GLU A N 1
ATOM 815 C CA . GLU A 1 104 ? -4.267 -10.121 2.306 1.00 97.56 104 GLU A CA 1
ATOM 816 C C . GLU A 1 104 ? -4.207 -9.338 3.622 1.00 97.56 104 GLU A C 1
ATOM 818 O O . GLU A 1 104 ? -5.024 -9.562 4.519 1.00 97.56 104 GLU A O 1
ATOM 823 N N . THR A 1 105 ? -3.300 -8.361 3.715 1.00 97.44 105 THR A N 1
ATOM 824 C CA . THR A 1 105 ? -3.165 -7.502 4.898 1.00 97.44 105 THR A CA 1
ATOM 825 C C . THR A 1 105 ? -4.433 -6.688 5.142 1.00 97.44 105 THR A C 1
ATOM 827 O O . THR A 1 105 ? -4.959 -6.684 6.257 1.00 97.44 105 THR A O 1
ATOM 830 N N . ILE A 1 106 ? -4.964 -6.023 4.110 1.00 97.19 106 ILE A N 1
ATOM 831 C CA . ILE A 1 106 ? -6.186 -5.214 4.218 1.00 97.19 106 ILE A CA 1
ATOM 832 C C . ILE A 1 106 ? -7.384 -6.089 4.596 1.00 97.19 106 ILE A C 1
ATOM 834 O O . ILE A 1 106 ? -8.152 -5.717 5.483 1.00 97.19 106 ILE A O 1
ATOM 838 N N . GLN A 1 107 ? -7.533 -7.259 3.970 1.00 95.88 107 GLN A N 1
ATOM 839 C CA . GLN A 1 107 ? -8.630 -8.178 4.265 1.00 95.88 107 GLN A CA 1
ATOM 840 C C . GLN A 1 107 ? -8.571 -8.663 5.721 1.00 95.88 107 GLN A C 1
ATOM 842 O O . GLN A 1 107 ? -9.577 -8.621 6.434 1.00 95.88 107 GLN A O 1
ATOM 847 N N . HIS A 1 108 ? -7.386 -9.047 6.204 1.00 94.88 108 HIS A N 1
ATOM 848 C CA . HIS A 1 108 ? -7.199 -9.469 7.592 1.00 94.88 108 HIS A CA 1
ATOM 849 C C . HIS A 1 108 ? -7.518 -8.333 8.575 1.00 94.88 108 HIS A C 1
ATOM 851 O O . HIS A 1 108 ? -8.214 -8.530 9.577 1.00 94.88 108 HIS A O 1
ATOM 857 N N . LEU A 1 109 ? -7.036 -7.122 8.286 1.00 96.19 109 LEU A N 1
ATOM 858 C CA . LEU A 1 109 ? -7.318 -5.937 9.092 1.00 96.19 109 LEU A CA 1
ATOM 859 C C . LEU A 1 109 ? -8.798 -5.597 9.110 1.00 96.19 109 LEU A C 1
ATOM 861 O O . LEU A 1 109 ? -9.330 -5.242 10.163 1.00 96.19 109 LEU A O 1
ATOM 865 N N . HIS A 1 110 ? -9.482 -5.747 7.982 1.00 95.19 110 HIS A N 1
ATOM 866 C CA . HIS A 1 110 ? -10.909 -5.519 7.923 1.00 95.19 110 HIS A CA 1
ATOM 867 C C . HIS A 1 110 ? -11.668 -6.439 8.887 1.00 95.19 110 HIS A C 1
ATOM 869 O O . HIS A 1 110 ? -12.469 -5.960 9.688 1.00 95.19 110 HIS A O 1
ATOM 875 N N . GLU A 1 111 ? -11.365 -7.736 8.875 1.00 93.62 111 GLU A N 1
ATOM 876 C CA . GLU A 1 111 ? -12.030 -8.731 9.724 1.00 93.62 111 GLU A CA 1
ATOM 877 C C . GLU A 1 111 ? -11.734 -8.543 11.217 1.00 93.62 111 GLU A C 1
ATOM 879 O O . GLU A 1 111 ? -12.613 -8.686 12.072 1.00 93.62 111 GLU A O 1
ATOM 884 N N . VAL A 1 112 ? -10.481 -8.240 11.559 1.00 93.50 112 VAL A N 1
ATOM 885 C CA . VAL A 1 112 ? -10.028 -8.266 12.956 1.00 93.50 112 VAL A CA 1
ATOM 886 C C . VAL A 1 112 ? -10.102 -6.903 13.626 1.00 93.50 112 VAL A C 1
ATOM 888 O O . VAL A 1 112 ? -10.403 -6.818 14.822 1.00 93.50 112 VAL A O 1
ATOM 891 N N . VAL A 1 113 ? -9.846 -5.842 12.868 1.00 93.94 113 VAL A N 1
ATOM 892 C CA . VAL A 1 113 ? -9.744 -4.478 13.377 1.00 93.94 113 VAL A CA 1
ATOM 893 C C . VAL A 1 113 ? -10.927 -3.646 12.926 1.00 93.94 113 VAL A C 1
ATOM 895 O O . VAL A 1 113 ? -11.595 -3.106 13.795 1.00 93.94 113 VAL A O 1
ATOM 898 N N . VAL A 1 114 ? -11.182 -3.495 11.626 1.00 92.25 114 VAL A N 1
ATOM 899 C CA . VAL A 1 114 ? -12.079 -2.434 11.128 1.00 92.25 114 VAL A CA 1
ATOM 900 C C . VAL A 1 114 ? -13.552 -2.762 11.350 1.00 92.25 114 VAL A C 1
ATOM 902 O O . VAL A 1 114 ? -14.317 -1.881 11.733 1.00 92.25 114 VAL A O 1
ATOM 905 N N . GLN A 1 115 ? -13.959 -4.018 11.165 1.00 91.75 115 GLN A N 1
ATOM 906 C CA . GLN A 1 115 ? -15.344 -4.432 11.356 1.00 91.75 115 GLN A CA 1
ATOM 907 C C . GLN A 1 115 ? -15.747 -4.299 12.831 1.00 91.75 115 GLN A C 1
ATOM 909 O O . GLN A 1 115 ? -15.355 -5.111 13.676 1.00 91.75 115 GLN A O 1
ATOM 914 N N . ASN A 1 116 ? -16.552 -3.282 13.139 1.00 87.50 116 ASN A N 1
ATOM 915 C CA . ASN A 1 116 ? -17.055 -3.022 14.485 1.00 87.50 116 ASN A CA 1
ATOM 916 C C . ASN A 1 116 ? -18.058 -4.092 14.944 1.00 87.50 116 ASN A C 1
ATOM 918 O O . ASN A 1 116 ? -18.906 -4.550 14.175 1.00 87.50 116 ASN A O 1
ATOM 922 N N . LYS A 1 117 ? -18.011 -4.429 16.235 1.00 84.56 117 LYS A N 1
ATOM 923 C CA . LYS A 1 117 ? -19.104 -5.108 16.947 1.00 84.56 117 LYS A CA 1
ATOM 924 C C . LYS A 1 117 ? -20.002 -4.076 17.635 1.00 84.56 117 LYS A C 1
ATOM 926 O O . LYS A 1 117 ? -19.638 -2.913 17.795 1.00 84.56 117 LYS A O 1
ATOM 931 N N . GLN A 1 118 ? -21.196 -4.504 18.041 1.00 79.94 118 GLN A N 1
ATOM 932 C CA . GLN A 1 118 ? -22.148 -3.642 18.739 1.00 79.94 118 GLN A CA 1
ATOM 933 C C . GLN A 1 118 ? -21.517 -3.036 20.003 1.00 79.94 118 GLN A C 1
ATOM 935 O O . GLN A 1 118 ? -20.973 -3.760 20.831 1.00 79.94 118 GLN A O 1
ATOM 940 N N . GLY A 1 119 ? -21.606 -1.710 20.139 1.00 81.31 119 GLY A N 1
ATOM 941 C CA . GLY A 1 119 ? -21.039 -0.967 21.269 1.00 81.31 119 GLY A CA 1
ATOM 942 C C . GLY A 1 119 ? -19.565 -0.580 21.116 1.00 81.31 119 GLY A C 1
ATOM 943 O O . GLY A 1 119 ? -19.066 0.168 21.949 1.00 81.31 119 GLY A O 1
ATOM 944 N N . GLU A 1 120 ? -18.875 -1.024 20.061 1.00 88.88 120 GLU A N 1
ATOM 945 C CA . GLU A 1 120 ? -17.493 -0.613 19.805 1.00 88.88 120 GLU A CA 1
ATOM 946 C C . GLU A 1 120 ? -17.432 0.725 19.048 1.00 88.88 120 GLU A C 1
ATOM 948 O O . GLU A 1 120 ? -18.171 0.915 18.074 1.00 88.88 120 GLU A O 1
ATOM 953 N N . PRO A 1 121 ? -16.515 1.635 19.425 1.00 88.81 121 PRO A N 1
ATOM 954 C CA . PRO A 1 121 ? -16.256 2.832 18.639 1.00 88.81 121 PRO A CA 1
ATOM 955 C C . PRO A 1 121 ? -15.625 2.480 17.283 1.00 88.81 121 PRO A C 1
ATOM 957 O O . PRO A 1 121 ? -14.897 1.490 17.129 1.00 88.81 121 PRO A O 1
ATOM 960 N N . GLU A 1 122 ? -15.904 3.315 16.282 1.00 91.50 122 GLU A N 1
ATOM 961 C CA . GLU A 1 122 ? -15.259 3.268 14.968 1.00 91.50 122 GLU A CA 1
ATOM 962 C C . GLU A 1 122 ? -13.761 3.542 15.085 1.00 91.50 122 GLU A C 1
ATOM 964 O O . GLU A 1 122 ? -13.347 4.547 15.665 1.00 91.50 122 GLU A O 1
ATOM 969 N N . ILE A 1 123 ? -12.946 2.660 14.496 1.00 93.81 123 ILE A N 1
ATOM 970 C CA . ILE A 1 123 ? -11.481 2.776 14.546 1.00 93.81 123 ILE A CA 1
ATOM 971 C C . ILE A 1 123 ? -11.005 4.093 13.920 1.00 93.81 123 ILE A C 1
ATOM 973 O O . ILE A 1 123 ? -10.162 4.795 14.472 1.00 93.81 123 ILE A O 1
ATOM 977 N N . PHE A 1 124 ? -11.639 4.486 12.816 1.00 93.94 124 PHE A N 1
ATOM 978 C CA . PHE A 1 124 ? -11.372 5.736 12.119 1.00 93.94 124 PHE A CA 1
ATOM 979 C C . PHE A 1 124 ? -12.162 6.919 12.690 1.00 93.94 124 PHE A C 1
ATOM 981 O O . PHE A 1 124 ? -12.153 7.982 12.089 1.00 93.94 124 PHE A O 1
ATOM 988 N N . GLY A 1 125 ? -12.814 6.801 13.851 1.00 91.12 125 GLY A N 1
ATOM 989 C CA . GLY A 1 125 ? -13.441 7.947 14.520 1.00 91.12 125 GLY A CA 1
ATOM 990 C C . GLY A 1 125 ? -12.421 8.938 15.100 1.00 91.12 125 GLY A C 1
ATOM 991 O O . GLY A 1 125 ? -12.714 10.124 15.255 1.00 91.12 125 GLY A O 1
ATOM 992 N N . GLN A 1 126 ? -11.199 8.477 15.397 1.00 91.75 126 GLN A N 1
ATOM 993 C CA . GLN A 1 126 ? -10.128 9.310 15.945 1.00 91.75 126 GLN A CA 1
ATOM 994 C C . GLN A 1 126 ? -9.215 9.868 14.848 1.00 91.75 126 GLN A C 1
ATOM 996 O O . GLN A 1 126 ? -8.615 9.126 14.070 1.00 91.75 126 GLN A O 1
ATOM 1001 N N . ARG A 1 127 ? -9.033 11.195 14.830 1.00 93.50 127 ARG A N 1
ATOM 1002 C CA . ARG A 1 127 ? -8.217 11.890 13.816 1.00 93.50 127 ARG A CA 1
ATOM 1003 C C . ARG A 1 127 ? -6.742 11.473 13.824 1.00 93.50 127 ARG A C 1
ATOM 1005 O O . ARG A 1 127 ? -6.101 11.482 12.779 1.00 93.50 127 ARG A O 1
ATOM 1012 N N . THR A 1 128 ? -6.202 11.129 14.990 1.00 93.50 128 THR A N 1
ATOM 1013 C CA . THR A 1 128 ? -4.840 10.591 15.133 1.00 93.50 128 THR A CA 1
ATOM 1014 C C . THR A 1 128 ? -4.709 9.256 14.406 1.00 93.50 128 THR A C 1
ATOM 1016 O O . THR A 1 128 ? -3.826 9.109 13.569 1.00 93.50 128 THR A O 1
ATOM 1019 N N . VAL A 1 129 ? -5.655 8.338 14.628 1.00 94.56 129 VAL A N 1
ATOM 1020 C CA . VAL A 1 129 ? -5.690 7.027 13.965 1.00 94.56 129 VAL A CA 1
ATOM 1021 C C . VAL A 1 129 ? -5.865 7.166 12.454 1.00 94.56 129 VAL A C 1
ATOM 1023 O O . VAL A 1 129 ? -5.165 6.498 11.696 1.00 94.56 129 VAL A O 1
ATOM 1026 N N . GLN A 1 130 ? -6.739 8.071 12.000 1.00 94.94 130 GLN A N 1
ATOM 1027 C CA . GLN A 1 130 ? -6.868 8.404 10.577 1.00 94.94 130 GLN A CA 1
ATOM 1028 C C . GLN A 1 130 ? -5.525 8.852 9.990 1.00 94.94 130 GLN A C 1
ATOM 1030 O O . GLN A 1 130 ? -5.039 8.249 9.044 1.00 94.94 130 GLN A O 1
ATOM 1035 N N . LYS A 1 131 ? -4.884 9.860 10.593 1.00 95.62 131 LYS A N 1
ATOM 1036 C CA . LYS A 1 131 ? -3.611 10.404 10.105 1.00 95.62 131 LYS A CA 1
ATOM 1037 C C . LYS A 1 131 ? -2.520 9.331 10.017 1.00 95.62 131 LYS A C 1
ATOM 1039 O O . LYS A 1 131 ? -1.847 9.235 8.993 1.00 95.62 131 LYS A O 1
ATOM 1044 N N . ASP A 1 132 ? -2.348 8.543 11.075 1.00 96.06 132 ASP A N 1
ATOM 1045 C CA . ASP A 1 132 ? -1.280 7.545 11.157 1.00 96.06 132 ASP A CA 1
ATOM 1046 C C . ASP A 1 132 ? -1.548 6.353 10.222 1.00 96.06 132 ASP A C 1
ATOM 1048 O O . ASP A 1 132 ? -0.630 5.857 9.570 1.00 96.06 132 ASP A O 1
ATOM 1052 N N . SER A 1 133 ? -2.811 5.934 10.075 1.00 96.12 133 SER A N 1
ATOM 1053 C CA . SER A 1 133 ? -3.189 4.900 9.101 1.00 96.12 133 SER A CA 1
ATOM 1054 C C . SER A 1 133 ? -3.021 5.370 7.657 1.00 96.12 133 SER A C 1
ATOM 1056 O O . SER A 1 133 ? -2.479 4.615 6.854 1.00 96.12 133 SER A O 1
ATOM 1058 N N . THR A 1 134 ? -3.400 6.608 7.318 1.00 96.62 134 THR A N 1
ATOM 1059 C CA . THR A 1 134 ? -3.163 7.188 5.986 1.00 96.62 134 THR A CA 1
ATOM 1060 C C . THR A 1 134 ? -1.668 7.235 5.668 1.00 96.62 134 THR A C 1
ATOM 1062 O O . THR A 1 134 ? -1.274 6.884 4.556 1.00 96.62 134 THR A O 1
ATOM 1065 N N . GLN A 1 135 ? -0.831 7.621 6.637 1.00 97.69 135 GLN A N 1
ATOM 1066 C CA . GLN A 1 135 ? 0.623 7.627 6.477 1.00 97.69 135 GLN A CA 1
ATOM 1067 C C . GLN A 1 135 ? 1.161 6.217 6.194 1.00 97.69 135 GLN A C 1
ATOM 1069 O O . GLN A 1 135 ? 1.854 6.018 5.199 1.00 97.69 135 GLN A O 1
ATOM 1074 N N . LEU A 1 136 ? 0.785 5.227 7.009 1.00 98.12 136 LEU A N 1
ATOM 1075 C CA . LEU A 1 136 ? 1.213 3.839 6.811 1.00 98.12 136 LEU A CA 1
ATOM 1076 C C . LEU A 1 136 ? 0.689 3.241 5.500 1.00 98.12 136 LEU A C 1
ATOM 1078 O O . LEU A 1 136 ? 1.405 2.489 4.855 1.00 98.12 136 LEU A O 1
ATOM 1082 N N . CYS A 1 137 ? -0.523 3.587 5.061 1.00 98.19 137 CYS A N 1
ATOM 1083 C CA . CYS A 1 137 ? -1.029 3.151 3.757 1.00 98.19 137 CYS A CA 1
ATOM 1084 C C . CYS A 1 137 ? -0.229 3.775 2.606 1.00 98.19 137 CYS A C 1
ATOM 1086 O O . CYS A 1 137 ? 0.063 3.090 1.631 1.00 98.19 137 CYS A O 1
ATOM 1088 N N . SER A 1 138 ? 0.173 5.047 2.720 1.00 98.19 138 SER A N 1
ATOM 1089 C CA . SER A 1 138 ? 1.074 5.675 1.743 1.00 98.19 138 SER A CA 1
ATOM 1090 C C . SER A 1 138 ? 2.426 4.959 1.695 1.00 98.19 138 SER A C 1
ATOM 1092 O O . SER A 1 138 ? 2.937 4.701 0.611 1.00 98.19 138 SER A O 1
ATOM 1094 N N . GLU A 1 139 ? 2.995 4.611 2.850 1.00 98.56 139 GLU A N 1
ATOM 1095 C CA . GLU A 1 139 ? 4.249 3.851 2.928 1.00 98.56 139 GLU A CA 1
ATOM 1096 C C . GLU A 1 139 ? 4.097 2.440 2.346 1.00 98.56 139 GLU A C 1
ATOM 1098 O O . GLU A 1 139 ? 4.958 2.000 1.591 1.00 98.56 139 GLU A O 1
ATOM 1103 N N . LEU A 1 140 ? 2.980 1.762 2.621 1.00 98.69 140 LEU A N 1
ATOM 1104 C CA . LEU A 1 140 ? 2.653 0.437 2.088 1.00 98.69 140 LEU A CA 1
ATOM 1105 C C . LEU A 1 140 ? 2.596 0.429 0.560 1.00 98.69 140 LEU A C 1
ATOM 1107 O O . LEU A 1 140 ? 3.208 -0.429 -0.071 1.00 98.69 140 LEU A O 1
ATOM 1111 N N . LEU A 1 141 ? 1.913 1.405 -0.039 1.00 98.56 141 LEU A N 1
ATOM 1112 C CA . LEU A 1 141 ? 1.800 1.528 -1.495 1.00 98.56 141 LEU A CA 1
ATOM 1113 C C . LEU A 1 141 ? 3.149 1.858 -2.163 1.00 98.56 141 LEU A C 1
ATOM 1115 O O . LEU A 1 141 ? 3.394 1.458 -3.303 1.00 98.56 141 LEU A O 1
ATOM 1119 N N . GLN A 1 142 ? 4.038 2.553 -1.448 1.00 98.56 142 GLN A N 1
ATOM 1120 C CA . GLN A 1 142 ? 5.378 2.927 -1.914 1.00 98.56 142 GLN A CA 1
ATOM 1121 C C . GLN A 1 142 ? 6.455 1.876 -1.606 1.00 98.56 142 GLN A C 1
ATOM 1123 O O . GLN A 1 142 ? 7.544 1.941 -2.176 1.00 98.56 142 GLN A O 1
ATOM 1128 N N . ALA A 1 143 ? 6.176 0.898 -0.740 1.00 98.50 143 ALA A N 1
ATOM 1129 C CA . ALA A 1 143 ? 7.156 -0.071 -0.243 1.00 98.50 143 ALA A CA 1
ATOM 1130 C C . ALA A 1 143 ? 7.798 -0.929 -1.347 1.00 98.50 143 ALA A C 1
ATOM 1132 O O . ALA A 1 143 ? 8.892 -1.464 -1.159 1.00 98.50 143 ALA A O 1
ATOM 1133 N N . PHE A 1 144 ? 7.144 -1.040 -2.504 1.00 98.62 144 PHE A N 1
ATOM 1134 C CA . PHE A 1 144 ? 7.642 -1.798 -3.647 1.00 98.62 144 PHE A CA 1
ATOM 1135 C C . PHE A 1 144 ? 8.681 -1.032 -4.485 1.00 98.62 144 PHE A C 1
ATOM 1137 O O . PHE A 1 144 ? 9.554 -1.654 -5.090 1.00 98.62 144 PHE A O 1
ATOM 1144 N N . VAL A 1 145 ? 8.673 0.308 -4.456 1.00 98.44 145 VAL A N 1
ATOM 1145 C CA . VAL A 1 145 ? 9.624 1.152 -5.207 1.00 98.44 145 VAL A CA 1
ATOM 1146 C C . VAL A 1 145 ? 11.088 0.820 -4.869 1.00 98.44 145 VAL A C 1
ATOM 1148 O O . VAL A 1 145 ? 11.862 0.577 -5.796 1.00 98.44 145 VAL A O 1
ATOM 1151 N N . PRO A 1 146 ? 11.500 0.718 -3.586 1.00 97.31 146 PRO A N 1
ATOM 1152 C CA . PRO A 1 146 ? 12.856 0.289 -3.236 1.00 97.31 146 PRO A CA 1
ATOM 1153 C C . PRO A 1 146 ? 13.242 -1.097 -3.769 1.00 97.31 146 PRO A C 1
ATOM 1155 O O . PRO A 1 146 ? 14.419 -1.328 -4.036 1.00 97.31 146 PRO A O 1
ATOM 1158 N N . CYS A 1 147 ? 12.286 -2.018 -3.938 1.00 96.69 147 CYS A N 1
ATOM 1159 C CA . CYS A 1 147 ? 12.573 -3.345 -4.492 1.00 96.69 147 CYS A CA 1
ATOM 1160 C C . CYS A 1 147 ? 12.931 -3.265 -5.970 1.00 96.69 147 CYS A C 1
ATOM 1162 O O . CYS A 1 147 ? 13.931 -3.845 -6.387 1.00 96.69 147 CYS A O 1
ATOM 1164 N N . LEU A 1 148 ? 12.128 -2.530 -6.741 1.00 97.56 148 LEU A N 1
ATOM 1165 C CA . LEU A 1 148 ? 12.372 -2.312 -8.164 1.00 97.56 148 LEU A CA 1
ATOM 1166 C C . LEU A 1 148 ? 13.699 -1.576 -8.389 1.00 97.56 148 LEU A C 1
ATOM 1168 O O . LEU A 1 148 ? 14.492 -1.980 -9.237 1.00 97.56 148 LEU A O 1
ATOM 1172 N N . ASP A 1 149 ? 13.982 -0.551 -7.578 1.00 96.81 149 ASP A N 1
ATOM 1173 C CA . ASP A 1 149 ? 15.255 0.177 -7.622 1.00 96.81 149 ASP A CA 1
ATOM 1174 C C . ASP A 1 149 ? 16.447 -0.745 -7.315 1.00 96.81 149 ASP A C 1
ATOM 1176 O O . ASP A 1 149 ? 17.431 -0.781 -8.058 1.00 96.81 149 ASP A O 1
ATOM 1180 N N . CYS A 1 150 ? 16.339 -1.556 -6.257 1.00 94.94 150 CYS A N 1
ATOM 1181 C CA . CYS A 1 150 ? 17.375 -2.511 -5.879 1.00 94.94 150 CYS A CA 1
ATOM 1182 C C . CYS A 1 150 ? 17.651 -3.518 -7.003 1.00 94.94 150 CYS A C 1
ATOM 1184 O O . CYS A 1 150 ? 18.810 -3.721 -7.360 1.00 94.94 150 CYS A O 1
ATOM 1186 N N . LEU A 1 151 ? 16.615 -4.109 -7.598 1.00 94.62 151 LEU A N 1
ATOM 1187 C CA . LEU A 1 151 ? 16.755 -5.093 -8.676 1.00 94.62 151 LEU A CA 1
ATOM 1188 C C . LEU A 1 151 ? 17.327 -4.497 -9.965 1.00 94.62 151 LEU A C 1
ATOM 1190 O O . LEU A 1 151 ? 18.096 -5.164 -10.664 1.00 94.62 151 LEU A O 1
ATOM 1194 N N . ALA A 1 152 ? 16.976 -3.247 -10.271 1.00 94.38 152 ALA A N 1
ATOM 1195 C CA . ALA A 1 152 ? 17.504 -2.539 -11.425 1.00 94.38 152 ALA A CA 1
ATOM 1196 C C . ALA A 1 152 ? 19.015 -2.307 -11.299 1.00 94.38 152 ALA A C 1
ATOM 1198 O O . ALA A 1 152 ? 19.770 -2.669 -12.201 1.00 94.38 152 ALA A O 1
ATOM 1199 N N . PHE A 1 153 ? 19.465 -1.741 -10.175 1.00 93.19 153 PHE A N 1
ATOM 1200 C CA . PHE A 1 153 ? 20.821 -1.194 -10.045 1.00 93.19 153 PHE A CA 1
ATOM 1201 C C . PHE A 1 153 ? 21.801 -2.072 -9.258 1.00 93.19 153 PHE A C 1
ATOM 1203 O O . PHE A 1 153 ? 23.009 -1.835 -9.307 1.00 93.19 153 PHE A O 1
ATOM 1210 N N . THR A 1 154 ? 21.331 -3.112 -8.567 1.00 88.38 154 THR A N 1
ATOM 1211 C CA . THR A 1 154 ? 22.221 -4.061 -7.883 1.00 88.38 154 THR A CA 1
ATOM 1212 C C . THR A 1 154 ? 22.673 -5.142 -8.868 1.00 88.38 154 THR A C 1
ATOM 1214 O O . THR A 1 154 ? 21.837 -5.730 -9.559 1.00 88.38 154 THR A O 1
ATOM 1217 N N . PRO A 1 155 ? 23.979 -5.440 -8.983 1.00 72.81 155 PRO A N 1
ATOM 1218 C CA . PRO A 1 155 ? 24.452 -6.536 -9.822 1.00 72.81 155 PRO A CA 1
ATOM 1219 C C . PRO A 1 155 ? 23.840 -7.870 -9.377 1.00 72.81 155 PRO A C 1
ATOM 1221 O O . PRO A 1 155 ? 23.923 -8.230 -8.202 1.00 72.81 155 PRO A O 1
ATOM 1224 N N . VAL A 1 156 ? 23.254 -8.623 -10.312 1.00 67.00 156 VAL A N 1
ATOM 1225 C CA . VAL A 1 156 ? 22.806 -9.994 -10.039 1.00 67.00 156 VAL A CA 1
ATOM 1226 C C . VAL A 1 156 ? 24.060 -10.850 -9.889 1.00 67.00 156 VAL A C 1
ATOM 1228 O O . VAL A 1 156 ? 24.708 -11.196 -10.875 1.00 67.00 156 VAL A O 1
ATOM 1231 N N . MET A 1 157 ? 24.443 -11.160 -8.651 1.00 54.75 157 MET A N 1
ATOM 1232 C CA . MET A 1 157 ? 25.498 -12.136 -8.388 1.00 54.75 157 MET A CA 1
ATOM 1233 C C . MET A 1 157 ? 25.006 -13.492 -8.905 1.00 54.75 157 MET A C 1
ATOM 1235 O O . MET A 1 157 ? 24.119 -14.107 -8.312 1.00 54.75 157 MET A O 1
ATOM 1239 N N . ALA A 1 158 ? 25.545 -13.941 -10.038 1.00 44.41 158 ALA A N 1
ATOM 1240 C CA . ALA A 1 158 ? 25.290 -15.273 -10.568 1.00 44.41 158 ALA A CA 1
ATOM 1241 C C . ALA A 1 158 ? 25.744 -16.312 -9.525 1.00 44.41 158 ALA A C 1
ATOM 1243 O O . ALA A 1 158 ? 26.941 -16.517 -9.335 1.00 44.41 158 ALA A O 1
ATOM 1244 N N . GLY A 1 159 ? 24.804 -16.925 -8.797 1.00 46.94 159 GLY A N 1
ATOM 1245 C CA . GLY A 1 159 ? 25.144 -17.964 -7.814 1.00 46.94 159 GLY A CA 1
ATOM 1246 C C . GLY A 1 159 ? 24.188 -18.203 -6.644 1.00 46.94 159 GLY A C 1
ATOM 1247 O O . GLY A 1 159 ? 24.526 -18.985 -5.763 1.00 46.94 159 GLY A O 1
ATOM 1248 N N . GLY A 1 160 ? 23.005 -17.590 -6.598 1.00 40.06 160 GLY A N 1
ATOM 1249 C CA . GLY A 1 160 ? 22.022 -17.815 -5.529 1.00 40.06 160 GLY A CA 1
ATOM 1250 C C . GLY A 1 160 ? 21.169 -19.082 -5.675 1.00 40.06 160 GLY A C 1
ATOM 1251 O O . GLY A 1 160 ? 19.971 -19.016 -5.433 1.00 40.06 160 GLY A O 1
ATOM 1252 N N . SER A 1 161 ? 21.743 -20.217 -6.088 1.00 39.00 161 SER A N 1
ATOM 1253 C CA . SER A 1 161 ? 21.094 -21.522 -5.898 1.00 39.00 161 SER A CA 1
ATOM 1254 C C . SER A 1 161 ? 21.525 -22.067 -4.544 1.00 39.00 161 SER A C 1
ATOM 1256 O O . SER A 1 161 ? 22.711 -22.244 -4.276 1.00 39.00 161 SER A O 1
ATOM 1258 N N . SER A 1 162 ? 20.543 -22.337 -3.700 1.00 37.41 162 SER A N 1
ATOM 1259 C CA . SER A 1 162 ? 20.650 -22.995 -2.404 1.00 37.41 162 SER A CA 1
ATOM 1260 C C . SER A 1 162 ? 21.563 -24.233 -2.415 1.00 37.41 162 SER A C 1
ATOM 1262 O O . SER A 1 162 ? 21.554 -25.048 -3.336 1.00 37.41 162 SER A O 1
ATOM 1264 N N . SER A 1 163 ? 22.340 -24.358 -1.339 1.00 39.41 163 SER A N 1
ATOM 1265 C CA . SER A 1 163 ? 23.270 -25.438 -1.015 1.00 39.41 163 SER A CA 1
ATOM 1266 C C . SER A 1 163 ? 22.683 -26.847 -1.140 1.00 39.41 163 SER A C 1
ATOM 1268 O O . SER A 1 163 ? 21.715 -27.154 -0.450 1.00 39.41 163 SER A O 1
ATOM 1270 N N . ILE A 1 164 ? 23.382 -27.744 -1.849 1.00 39.62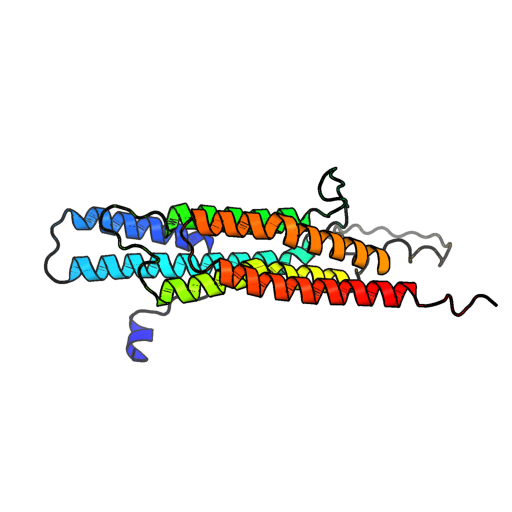 164 ILE A N 1
ATOM 1271 C CA . ILE A 1 164 ? 23.564 -29.144 -1.430 1.00 39.62 164 ILE A CA 1
ATOM 1272 C C . ILE A 1 164 ? 25.022 -29.535 -1.701 1.00 39.62 164 ILE A C 1
ATOM 1274 O O . ILE A 1 164 ? 25.527 -29.443 -2.815 1.00 39.62 164 ILE A O 1
ATOM 1278 N N . THR A 1 165 ? 25.698 -29.939 -0.632 1.00 41.91 165 THR A N 1
ATOM 1279 C CA . THR A 1 165 ? 27.015 -30.574 -0.604 1.00 41.91 165 THR A CA 1
ATOM 1280 C C . THR A 1 165 ? 27.016 -31.887 -1.387 1.00 41.91 165 THR A C 1
ATOM 1282 O O . THR A 1 165 ? 26.242 -32.773 -1.035 1.00 41.91 165 THR A O 1
ATOM 1285 N N . ASP A 1 166 ? 27.934 -32.070 -2.336 1.00 34.69 166 ASP A N 1
ATOM 1286 C CA . ASP A 1 166 ? 28.546 -33.386 -2.541 1.00 34.69 166 ASP A CA 1
ATOM 1287 C C . ASP A 1 166 ? 29.955 -33.260 -3.137 1.00 34.69 166 ASP A C 1
ATOM 1289 O O . ASP A 1 166 ? 30.214 -32.509 -4.079 1.00 34.69 166 ASP A O 1
ATOM 1293 N N . ASP A 1 167 ? 30.879 -33.968 -2.505 1.00 41.50 167 ASP A N 1
ATOM 1294 C CA . ASP A 1 167 ? 32.318 -33.937 -2.715 1.00 41.50 167 ASP A CA 1
ATOM 1295 C C . ASP A 1 167 ? 32.688 -35.052 -3.693 1.00 41.50 167 ASP A C 1
ATOM 1297 O O . ASP A 1 167 ? 32.562 -36.228 -3.362 1.00 41.50 167 ASP A O 1
ATOM 1301 N N . SER A 1 168 ? 33.157 -34.720 -4.901 1.00 41.12 168 SER A N 1
ATOM 1302 C CA . SER A 1 168 ? 33.889 -35.672 -5.749 1.00 41.12 168 SER A CA 1
ATOM 1303 C C . SER A 1 168 ? 34.695 -34.990 -6.854 1.00 41.12 168 SER A C 1
ATOM 1305 O O . SER A 1 168 ? 34.211 -34.620 -7.921 1.00 41.12 168 SER A O 1
ATOM 1307 N N . LYS A 1 169 ? 36.002 -34.893 -6.605 1.00 44.59 169 LYS A N 1
ATOM 1308 C CA . LYS A 1 169 ? 37.053 -34.578 -7.582 1.00 44.59 169 LYS A CA 1
ATOM 1309 C C . LYS A 1 169 ? 36.994 -35.503 -8.811 1.00 44.59 169 LYS A C 1
ATOM 1311 O O . LYS A 1 169 ? 37.157 -36.711 -8.645 1.00 44.59 169 LYS A O 1
ATOM 1316 N N . LYS A 1 170 ? 37.033 -34.932 -10.027 1.00 41.25 170 LYS A N 1
ATOM 1317 C CA . LYS A 1 170 ? 38.133 -35.125 -11.013 1.00 41.25 170 LYS A CA 1
ATOM 1318 C C . LYS A 1 170 ? 37.897 -34.413 -12.364 1.00 41.25 170 LYS A C 1
ATOM 1320 O O . LYS A 1 170 ? 37.045 -34.808 -13.140 1.00 41.25 170 LYS A O 1
ATOM 1325 N N . ARG A 1 171 ? 38.801 -33.464 -12.647 1.00 43.12 171 ARG A N 1
ATOM 1326 C CA . ARG A 1 171 ? 39.613 -33.273 -13.875 1.00 43.12 171 ARG A CA 1
ATOM 1327 C C . ARG A 1 171 ? 38.950 -33.479 -15.255 1.00 43.12 171 ARG A C 1
ATOM 1329 O O . ARG A 1 171 ? 38.876 -34.616 -15.701 1.00 43.12 171 ARG A O 1
ATOM 1336 N N . PHE A 1 172 ? 38.796 -32.392 -16.020 1.00 37.25 172 PHE A N 1
ATOM 1337 C CA . PHE A 1 172 ? 39.517 -32.172 -17.291 1.00 37.25 172 PHE A CA 1
ATOM 1338 C C . PHE A 1 172 ? 39.423 -30.697 -17.721 1.00 37.25 172 PHE A C 1
ATOM 1340 O O . PHE A 1 172 ? 38.405 -30.049 -17.513 1.00 37.25 172 PHE A O 1
ATOM 1347 N N . SER A 1 173 ? 40.510 -30.170 -18.277 1.00 44.97 173 SER A N 1
ATOM 1348 C CA . SER A 1 173 ? 40.668 -28.800 -18.772 1.00 44.97 173 SER A CA 1
ATOM 1349 C C . SER A 1 173 ? 39.889 -28.579 -20.072 1.00 44.97 173 SER A C 1
ATOM 1351 O O . SER A 1 173 ? 39.982 -29.442 -20.939 1.00 44.97 173 SER A O 1
ATOM 1353 N N . THR A 1 174 ? 39.207 -27.438 -20.252 1.00 33.16 174 THR A N 1
ATOM 1354 C CA . THR A 1 174 ? 39.027 -26.697 -21.530 1.00 33.16 174 THR A CA 1
ATOM 1355 C C . THR A 1 174 ? 38.131 -25.455 -21.334 1.00 33.16 174 THR A C 1
ATOM 1357 O O . THR A 1 174 ? 37.256 -25.470 -20.483 1.00 33.16 174 THR A O 1
ATOM 1360 N N . SER A 1 175 ? 38.441 -24.392 -22.093 1.00 36.75 175 SER A N 1
ATOM 1361 C CA . SER A 1 175 ? 37.765 -23.083 -22.269 1.00 36.75 175 SER A CA 1
ATOM 1362 C C . SER A 1 175 ? 37.481 -22.184 -21.050 1.00 36.75 175 SER A C 1
ATOM 1364 O O . SER A 1 175 ? 36.424 -22.192 -20.432 1.00 36.75 175 SER A O 1
ATOM 1366 N N . SER A 1 176 ? 38.394 -21.236 -20.833 1.00 41.97 176 SER A N 1
ATOM 1367 C CA . SER A 1 176 ? 38.189 -20.004 -20.060 1.00 41.97 176 SER A CA 1
ATOM 1368 C C . SER A 1 176 ? 37.324 -18.972 -20.814 1.00 41.97 176 SER A C 1
ATOM 1370 O O . SER A 1 176 ? 37.741 -17.823 -20.951 1.00 41.97 176 SER A O 1
ATOM 1372 N N . MET A 1 177 ? 36.174 -19.371 -21.374 1.00 40.41 177 MET A N 1
ATOM 1373 C CA . MET A 1 177 ? 35.384 -18.486 -22.250 1.00 40.41 177 MET A CA 1
ATOM 1374 C C . MET A 1 177 ? 33.854 -18.618 -22.159 1.00 40.41 177 MET A C 1
ATOM 1376 O O . MET A 1 177 ? 33.188 -18.068 -23.019 1.00 40.41 177 MET A O 1
ATOM 1380 N N . ASP A 1 178 ? 33.299 -19.260 -21.121 1.00 35.88 178 ASP A N 1
ATOM 1381 C CA . ASP A 1 178 ? 31.836 -19.461 -20.996 1.00 35.88 178 ASP A CA 1
ATOM 1382 C C . ASP A 1 178 ? 31.254 -19.076 -19.613 1.00 35.88 178 ASP A C 1
ATOM 1384 O O . ASP A 1 178 ? 30.173 -19.516 -19.236 1.00 35.88 178 ASP A O 1
ATOM 1388 N N . PHE A 1 179 ? 31.946 -18.251 -18.815 1.00 38.41 179 PHE A N 1
ATOM 1389 C CA . PHE A 1 179 ? 31.461 -17.844 -17.478 1.00 38.41 179 PHE A CA 1
ATOM 1390 C C . PHE A 1 179 ? 30.649 -16.533 -17.446 1.00 38.41 179 PHE A C 1
ATOM 1392 O O . PHE A 1 179 ? 30.236 -16.111 -16.368 1.00 38.41 179 PHE A O 1
ATOM 1399 N N . GLU A 1 180 ? 30.385 -15.895 -18.592 1.00 41.22 180 GLU A N 1
ATOM 1400 C CA . GLU A 1 180 ? 29.621 -14.632 -18.660 1.00 41.22 180 GLU A CA 1
ATOM 1401 C C . GLU A 1 180 ? 28.123 -14.800 -19.003 1.00 41.22 180 GLU A C 1
ATOM 1403 O O . GLU A 1 180 ? 27.384 -13.818 -19.007 1.00 41.22 180 GLU A O 1
ATOM 1408 N N . GLU A 1 181 ? 27.620 -16.018 -19.240 1.00 41.09 181 GLU A N 1
ATOM 1409 C CA . GLU A 1 181 ? 26.279 -16.215 -19.830 1.00 41.09 181 GLU A CA 1
ATOM 1410 C C . GLU A 1 181 ? 25.099 -16.251 -18.827 1.00 41.09 181 GLU A C 1
ATOM 1412 O O . GLU A 1 181 ? 23.938 -16.307 -19.228 1.00 41.09 181 GLU A O 1
ATOM 1417 N N . HIS A 1 182 ? 25.333 -16.168 -17.512 1.00 48.84 182 HIS A N 1
ATOM 1418 C CA . HIS A 1 182 ? 24.257 -16.340 -16.512 1.00 48.84 182 HIS A CA 1
ATOM 1419 C C . HIS A 1 182 ? 23.815 -15.074 -15.766 1.00 48.84 182 HIS A C 1
ATOM 1421 O O . HIS A 1 182 ? 22.963 -15.144 -14.881 1.00 48.84 182 HIS A O 1
ATOM 1427 N N . SER A 1 183 ? 24.335 -13.905 -16.138 1.00 60.81 183 SER A N 1
ATOM 1428 C CA . SER A 1 183 ? 23.869 -12.616 -15.620 1.00 60.81 183 SER A CA 1
ATOM 1429 C C . SER A 1 183 ? 22.905 -11.979 -16.623 1.00 60.81 183 SER A C 1
ATOM 1431 O O . SER A 1 183 ? 23.278 -11.720 -17.768 1.00 60.81 183 SER A O 1
ATOM 1433 N N . LEU A 1 184 ? 21.671 -11.679 -16.203 1.00 75.69 184 LEU A N 1
ATOM 1434 C CA . LEU A 1 184 ? 20.745 -10.882 -17.012 1.00 75.69 184 LEU A CA 1
ATOM 1435 C C . LEU A 1 184 ? 21.382 -9.539 -17.374 1.00 75.69 184 LEU A C 1
ATOM 1437 O O . LEU A 1 184 ? 21.756 -8.755 -16.495 1.00 75.69 184 LEU A O 1
ATOM 1441 N N . GLN A 1 185 ? 21.478 -9.282 -18.681 1.00 86.31 185 GLN A N 1
ATOM 1442 C CA . GLN A 1 185 ? 22.021 -8.034 -19.212 1.00 86.31 185 GLN A CA 1
ATOM 1443 C C . GLN A 1 185 ? 21.308 -6.834 -18.578 1.00 86.31 185 GLN A C 1
ATOM 1445 O O . GLN A 1 185 ? 20.099 -6.863 -18.335 1.00 86.31 185 GLN A O 1
ATOM 1450 N N . PHE A 1 186 ? 22.085 -5.804 -18.251 1.00 89.62 186 PHE A N 1
ATOM 1451 C CA . PHE A 1 186 ? 21.608 -4.644 -17.502 1.00 89.62 186 PHE A CA 1
ATOM 1452 C C . PHE A 1 186 ? 20.447 -3.930 -18.212 1.00 89.62 186 PHE A C 1
ATOM 1454 O O . PHE A 1 186 ? 19.431 -3.646 -17.585 1.00 89.62 186 PHE A O 1
ATOM 1461 N N . ASP A 1 187 ? 20.530 -3.769 -19.532 1.00 90.62 187 ASP A N 1
ATOM 1462 C CA . ASP A 1 187 ? 19.466 -3.197 -20.362 1.00 90.62 187 ASP A CA 1
ATOM 1463 C C . ASP A 1 187 ? 18.140 -3.976 -20.272 1.00 90.62 187 ASP A C 1
ATOM 1465 O O . ASP A 1 187 ? 17.072 -3.379 -20.134 1.00 90.62 187 ASP A O 1
ATOM 1469 N N . LYS A 1 188 ? 18.193 -5.313 -20.285 1.00 91.06 188 LYS A N 1
ATOM 1470 C CA . LYS A 1 188 ? 17.015 -6.172 -20.104 1.00 91.06 188 LYS A CA 1
ATOM 1471 C C . LYS A 1 188 ? 16.417 -6.008 -18.713 1.00 91.06 188 LYS A C 1
ATOM 1473 O O . LYS A 1 188 ? 15.197 -5.947 -18.598 1.00 91.06 188 LYS A O 1
ATOM 1478 N N . ARG A 1 189 ? 17.248 -5.909 -17.669 1.00 92.88 189 ARG A N 1
ATOM 1479 C CA . ARG A 1 189 ? 16.772 -5.679 -16.295 1.00 92.88 189 ARG A CA 1
ATOM 1480 C C . ARG A 1 189 ? 16.034 -4.351 -16.179 1.00 92.88 189 ARG A C 1
ATOM 1482 O O . ARG A 1 189 ? 14.941 -4.330 -15.623 1.00 92.88 189 ARG A O 1
ATOM 1489 N N . LEU A 1 190 ? 16.576 -3.283 -16.765 1.00 94.88 190 LEU A N 1
ATOM 1490 C CA . LEU A 1 190 ? 15.928 -1.970 -16.788 1.00 94.88 190 LEU A CA 1
ATOM 1491 C C . LEU A 1 190 ? 14.561 -2.015 -17.482 1.00 94.88 190 LEU A C 1
ATOM 1493 O O . LEU A 1 190 ? 13.590 -1.519 -16.922 1.00 94.88 190 LEU A O 1
ATOM 1497 N N . ILE A 1 191 ? 14.450 -2.676 -18.641 1.00 94.31 191 ILE A N 1
ATOM 1498 C CA . ILE A 1 191 ? 13.163 -2.835 -19.344 1.00 94.31 191 ILE A CA 1
ATOM 1499 C C . ILE A 1 191 ? 12.148 -3.610 -18.493 1.00 94.31 191 ILE A C 1
ATOM 1501 O O . ILE A 1 191 ? 10.985 -3.220 -18.414 1.00 94.31 191 ILE A O 1
ATOM 1505 N N . ILE A 1 192 ? 12.569 -4.710 -17.860 1.00 95.00 192 ILE A N 1
ATOM 1506 C CA . ILE A 1 192 ? 11.680 -5.514 -17.011 1.00 95.00 192 ILE A CA 1
ATOM 1507 C C . ILE A 1 192 ? 11.195 -4.684 -15.815 1.00 95.00 192 ILE A C 1
ATOM 1509 O O . ILE A 1 192 ? 10.005 -4.692 -15.505 1.00 95.00 192 ILE A O 1
ATOM 1513 N N . MET A 1 193 ? 12.091 -3.932 -15.168 1.00 96.56 193 MET A N 1
ATOM 1514 C CA . MET A 1 193 ? 11.732 -3.069 -14.040 1.00 96.56 193 MET A CA 1
ATOM 1515 C C . MET A 1 193 ? 10.823 -1.909 -14.460 1.00 96.56 193 MET A C 1
ATOM 1517 O O . MET A 1 193 ? 9.874 -1.626 -13.736 1.00 96.56 193 MET A O 1
ATOM 1521 N N . LEU A 1 194 ? 11.036 -1.303 -15.634 1.00 96.19 194 LEU A N 1
ATOM 1522 C CA . LEU A 1 194 ? 10.123 -0.307 -16.216 1.00 96.19 194 LEU A CA 1
ATOM 1523 C C . LEU A 1 194 ? 8.722 -0.889 -16.415 1.00 96.19 194 LEU A C 1
ATOM 1525 O O . LEU A 1 194 ? 7.735 -0.297 -15.990 1.00 96.19 194 LEU A O 1
ATOM 1529 N N . SER A 1 195 ? 8.638 -2.085 -17.002 1.00 95.81 195 SER A N 1
ATOM 1530 C CA . SER A 1 195 ? 7.360 -2.766 -17.225 1.00 95.81 195 SER A CA 1
ATOM 1531 C C . SER A 1 195 ? 6.638 -3.068 -15.905 1.00 95.81 195 SER A C 1
ATOM 1533 O O . SER A 1 195 ? 5.464 -2.739 -15.742 1.00 95.81 195 SER A O 1
ATOM 1535 N N . ASN A 1 196 ? 7.353 -3.609 -14.912 1.00 97.06 196 ASN A N 1
ATOM 1536 C CA . ASN A 1 196 ? 6.806 -3.849 -13.575 1.00 97.06 196 ASN A CA 1
ATOM 1537 C C . ASN A 1 196 ? 6.359 -2.547 -12.884 1.00 97.06 196 ASN A C 1
ATOM 1539 O O .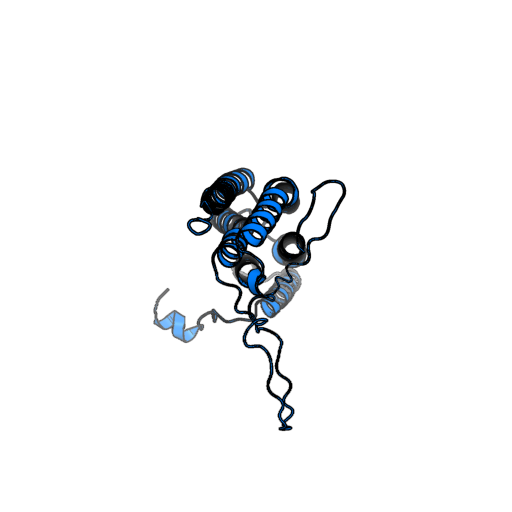 ASN A 1 196 ? 5.314 -2.535 -12.229 1.00 97.06 196 ASN A O 1
ATOM 1543 N N . CYS A 1 197 ? 7.126 -1.462 -13.028 1.00 97.56 197 CYS A N 1
ATOM 1544 C CA . CYS A 1 197 ? 6.820 -0.139 -12.482 1.00 97.56 197 CYS A CA 1
ATOM 1545 C C . CYS A 1 197 ? 5.522 0.425 -13.082 1.00 97.56 197 CYS A C 1
ATOM 1547 O O . CYS A 1 197 ? 4.576 0.704 -12.340 1.00 97.56 197 CYS A O 1
ATOM 1549 N N . SER A 1 198 ? 5.441 0.501 -14.417 1.00 95.50 198 SER A N 1
ATOM 1550 C CA . SER A 1 198 ? 4.266 0.992 -15.152 1.00 95.50 198 SER A CA 1
ATOM 1551 C C . SER A 1 198 ? 3.028 0.146 -14.854 1.00 95.50 198 SER A C 1
ATOM 1553 O O . SER A 1 198 ? 2.003 0.693 -14.445 1.00 95.50 198 SER A O 1
ATOM 1555 N N . HIS A 1 199 ? 3.126 -1.188 -14.916 1.00 96.12 199 HIS A N 1
ATOM 1556 C CA . HIS A 1 199 ? 2.005 -2.072 -14.591 1.00 96.12 199 HIS A CA 1
ATOM 1557 C C . HIS A 1 199 ? 1.477 -1.844 -13.171 1.00 96.12 199 HIS A C 1
ATOM 1559 O O . HIS A 1 199 ? 0.264 -1.758 -12.945 1.00 96.12 199 HIS A O 1
ATOM 1565 N N . THR A 1 200 ? 2.389 -1.716 -12.204 1.00 97.44 200 THR A N 1
ATOM 1566 C CA . THR A 1 200 ? 2.009 -1.476 -10.813 1.00 97.44 200 THR A CA 1
ATOM 1567 C C . THR A 1 200 ? 1.273 -0.147 -10.679 1.00 97.44 200 THR A C 1
ATOM 1569 O O . THR A 1 200 ? 0.192 -0.103 -10.092 1.00 97.44 200 THR A O 1
ATOM 1572 N N . MET A 1 201 ? 1.811 0.926 -11.261 1.00 97.06 201 MET A N 1
ATOM 1573 C CA . MET A 1 201 ? 1.239 2.265 -11.140 1.00 97.06 201 MET A CA 1
ATOM 1574 C C . MET A 1 201 ? -0.097 2.420 -11.883 1.00 97.06 201 MET A C 1
ATOM 1576 O O . MET A 1 201 ? -1.013 3.074 -11.382 1.00 97.06 201 MET A O 1
ATOM 1580 N N . GLU A 1 202 ? -0.232 1.817 -13.062 1.00 95.00 202 GLU A N 1
ATOM 1581 C CA . GLU A 1 202 ? -1.405 1.982 -13.926 1.00 95.00 202 GLU A CA 1
ATOM 1582 C C . GLU A 1 202 ? -2.572 1.069 -13.542 1.00 95.00 202 GLU A C 1
ATOM 1584 O O . GLU A 1 202 ? -3.729 1.444 -13.735 1.00 95.00 202 GLU A O 1
ATOM 1589 N N . ARG A 1 203 ? -2.294 -0.122 -12.994 1.00 95.00 203 ARG A N 1
ATOM 1590 C CA . ARG A 1 203 ? -3.327 -1.140 -12.734 1.00 95.00 203 ARG A CA 1
ATOM 1591 C C . ARG A 1 203 ? -3.471 -1.499 -11.267 1.00 95.00 203 ARG A C 1
ATOM 1593 O O . ARG A 1 203 ? -4.586 -1.501 -10.745 1.00 95.00 203 ARG A O 1
ATOM 1600 N N . ILE A 1 204 ? -2.363 -1.801 -10.597 1.00 97.31 204 ILE A N 1
ATOM 1601 C CA . ILE A 1 204 ? -2.396 -2.325 -9.228 1.00 97.31 204 ILE A CA 1
ATOM 1602 C C . ILE A 1 204 ? -2.729 -1.214 -8.234 1.00 97.31 204 ILE A C 1
ATOM 1604 O O . ILE A 1 204 ? -3.681 -1.349 -7.469 1.00 97.31 204 ILE A O 1
ATOM 1608 N N . ILE A 1 205 ? -2.009 -0.088 -8.263 1.00 98.31 205 ILE A N 1
ATOM 1609 C CA . ILE A 1 205 ? -2.217 1.017 -7.315 1.00 98.31 205 ILE A CA 1
ATOM 1610 C C . ILE A 1 205 ? -3.672 1.527 -7.326 1.00 98.31 205 ILE A C 1
ATOM 1612 O O . ILE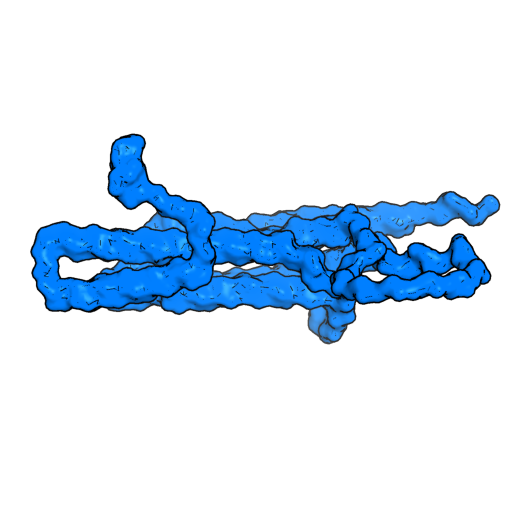 A 1 205 ? -4.250 1.635 -6.242 1.00 98.31 205 ILE A O 1
ATOM 1616 N N . PRO A 1 206 ? -4.329 1.777 -8.479 1.00 97.25 206 PRO A N 1
ATOM 1617 C CA . PRO A 1 206 ? -5.742 2.161 -8.498 1.00 97.25 206 PRO A CA 1
ATOM 1618 C C . PRO A 1 206 ? -6.667 1.133 -7.834 1.00 97.25 206 PRO A C 1
ATOM 1620 O O . PRO A 1 206 ? -7.531 1.517 -7.046 1.00 97.25 206 PRO A O 1
ATOM 1623 N N . ARG A 1 207 ? -6.455 -0.167 -8.088 1.00 97.25 207 ARG A N 1
ATOM 1624 C CA . ARG A 1 207 ? -7.238 -1.254 -7.473 1.00 97.25 207 ARG A CA 1
ATOM 1625 C C . ARG A 1 207 ? -7.018 -1.334 -5.963 1.00 97.25 207 ARG A C 1
ATOM 1627 O O . ARG A 1 207 ? -7.977 -1.506 -5.214 1.00 97.25 207 ARG A O 1
ATOM 1634 N N . LEU A 1 208 ? -5.780 -1.163 -5.500 1.00 98.38 208 LEU A N 1
ATOM 1635 C CA . LEU A 1 208 ? -5.459 -1.138 -4.070 1.00 98.38 208 LEU A CA 1
ATOM 1636 C C . LEU A 1 208 ? -6.093 0.068 -3.367 1.00 98.38 208 LEU A C 1
ATOM 1638 O O . LEU A 1 208 ? -6.634 -0.073 -2.272 1.00 98.38 208 LEU A O 1
ATOM 1642 N N . ILE A 1 209 ? -6.091 1.241 -4.005 1.00 98.12 209 ILE A N 1
ATOM 1643 C CA . ILE A 1 209 ? -6.770 2.441 -3.495 1.00 98.12 209 ILE A CA 1
ATOM 1644 C C . ILE A 1 209 ? -8.284 2.227 -3.417 1.00 98.12 209 ILE A C 1
ATOM 1646 O O . ILE A 1 209 ? -8.901 2.595 -2.416 1.00 98.12 209 ILE A O 1
ATOM 1650 N N . GLU A 1 210 ? -8.899 1.630 -4.438 1.00 97.00 210 GLU A N 1
ATOM 1651 C CA . GLU A 1 210 ? -10.318 1.264 -4.400 1.00 97.00 210 GLU A CA 1
ATOM 1652 C C . GLU A 1 210 ? -10.609 0.312 -3.231 1.00 97.00 210 GLU A C 1
ATOM 1654 O O . GLU A 1 210 ? -11.554 0.537 -2.471 1.00 97.00 210 GLU A O 1
ATOM 1659 N N . ASN A 1 211 ? -9.756 -0.695 -3.028 1.00 97.19 211 ASN A N 1
ATOM 1660 C CA . ASN A 1 211 ? -9.902 -1.655 -1.940 1.00 97.19 211 ASN A CA 1
ATOM 1661 C C . ASN A 1 211 ? -9.771 -0.996 -0.551 1.00 97.19 211 ASN A C 1
ATOM 1663 O O . ASN A 1 211 ? -10.608 -1.210 0.326 1.00 97.19 211 ASN A O 1
ATOM 1667 N N . LEU A 1 212 ? -8.780 -0.121 -0.355 1.00 97.12 212 LEU A N 1
ATOM 1668 C CA . LEU A 1 212 ? -8.614 0.655 0.880 1.00 97.12 212 LEU A CA 1
ATOM 1669 C C . LEU A 1 212 ? -9.840 1.535 1.169 1.00 97.12 212 LEU A C 1
ATOM 1671 O O . LEU A 1 212 ? -10.359 1.524 2.287 1.00 97.12 212 LEU A O 1
ATOM 1675 N N . ASN A 1 213 ? -10.355 2.247 0.161 1.00 95.88 213 ASN A N 1
ATOM 1676 C CA . ASN A 1 213 ? -11.569 3.055 0.312 1.00 95.88 213 ASN A CA 1
ATOM 1677 C C . ASN A 1 213 ? -12.786 2.191 0.675 1.00 95.88 213 ASN A C 1
ATOM 1679 O O . ASN A 1 213 ? -13.558 2.553 1.563 1.00 95.88 213 ASN A O 1
ATOM 1683 N N . LYS A 1 214 ? -12.944 1.027 0.032 1.00 95.06 214 LYS A N 1
ATOM 1684 C CA . LYS A 1 214 ? -14.020 0.068 0.330 1.00 95.06 214 LYS A CA 1
ATOM 1685 C C . LYS A 1 214 ? -13.985 -0.406 1.786 1.00 95.06 214 LYS A C 1
ATOM 1687 O O . LYS A 1 214 ? -15.041 -0.624 2.377 1.00 95.06 214 LYS A O 1
ATOM 1692 N N . HIS A 1 215 ? -12.796 -0.527 2.369 1.00 94.44 215 HIS A N 1
ATOM 1693 C CA . HIS A 1 215 ? -12.596 -0.895 3.771 1.00 94.44 215 HIS A CA 1
ATOM 1694 C C . HIS A 1 215 ? -12.553 0.303 4.736 1.00 94.44 215 HIS A C 1
ATOM 1696 O O . HIS A 1 215 ? -12.231 0.130 5.908 1.00 94.44 215 HIS A O 1
ATOM 1702 N N . GLY A 1 216 ? -12.921 1.507 4.288 1.00 92.00 216 GLY A N 1
ATOM 1703 C CA . GLY A 1 216 ? -13.131 2.670 5.155 1.00 92.00 216 GLY A CA 1
ATOM 1704 C C . GLY A 1 216 ? -11.877 3.479 5.494 1.00 92.00 216 GLY A C 1
ATOM 1705 O O . GLY A 1 216 ? -11.961 4.388 6.320 1.00 92.00 216 GLY A O 1
ATOM 1706 N N . TYR A 1 217 ? -10.733 3.195 4.863 1.00 94.00 217 TYR A N 1
ATOM 1707 C CA . TYR A 1 217 ? -9.538 4.029 5.003 1.00 94.00 217 TYR A CA 1
ATOM 1708 C C . TYR A 1 217 ? -9.768 5.406 4.367 1.00 94.00 217 TYR A C 1
ATOM 1710 O O . TYR A 1 217 ? -10.357 5.525 3.293 1.00 94.00 217 TYR A O 1
ATOM 1718 N N . VAL A 1 218 ? -9.294 6.462 5.032 1.00 91.94 218 VAL A N 1
ATOM 1719 C CA . VAL A 1 218 ? -9.579 7.857 4.658 1.00 91.94 218 VAL A CA 1
ATOM 1720 C C . VAL A 1 218 ? -8.390 8.540 3.987 1.00 91.94 218 VAL A C 1
ATOM 1722 O O . VAL A 1 218 ? -7.243 8.133 4.142 1.00 91.94 218 VAL A O 1
ATOM 1725 N N . GLU A 1 219 ? -8.661 9.622 3.253 1.00 92.06 219 GLU A N 1
ATOM 1726 C CA . GLU A 1 219 ? -7.639 10.432 2.567 1.00 92.06 219 GLU A CA 1
ATOM 1727 C C . GLU A 1 219 ? -6.781 9.645 1.550 1.00 92.06 219 GLU A C 1
ATOM 1729 O O . GLU A 1 219 ? -5.677 10.062 1.200 1.00 92.06 219 GLU A O 1
ATOM 1734 N N . MET A 1 220 ? -7.296 8.540 1.000 1.00 95.38 220 MET A N 1
ATOM 1735 C CA . MET A 1 220 ? -6.553 7.697 0.050 1.00 95.38 220 MET A CA 1
ATOM 1736 C C . MET A 1 220 ? -6.184 8.417 -1.255 1.00 95.38 220 MET A C 1
ATOM 1738 O O . MET A 1 220 ? -5.176 8.087 -1.866 1.00 95.38 220 MET A O 1
ATOM 1742 N N . ASN A 1 221 ? -6.903 9.476 -1.643 1.00 92.94 221 ASN A N 1
ATOM 1743 C CA . ASN A 1 221 ? -6.499 10.331 -2.769 1.00 92.94 221 ASN A CA 1
ATOM 1744 C C . ASN A 1 221 ? -5.149 11.028 -2.532 1.00 92.94 221 ASN A C 1
ATOM 1746 O O . ASN A 1 221 ? -4.369 11.202 -3.464 1.00 92.94 221 ASN A O 1
ATOM 1750 N N . LYS A 1 222 ? -4.859 11.414 -1.283 1.00 92.25 222 LYS A N 1
ATOM 1751 C CA . LYS A 1 222 ? -3.572 12.013 -0.920 1.00 92.25 222 LYS A CA 1
ATOM 1752 C C . LYS A 1 222 ? -2.460 10.967 -0.981 1.00 92.25 222 LYS A C 1
ATOM 1754 O O . LYS A 1 222 ? -1.411 11.252 -1.546 1.00 92.25 222 LYS A O 1
ATOM 1759 N N . ALA A 1 223 ? -2.717 9.768 -0.451 1.00 95.06 223 ALA A N 1
ATOM 1760 C CA . ALA A 1 223 ? -1.786 8.642 -0.530 1.00 95.06 223 ALA A CA 1
ATOM 1761 C C . ALA A 1 223 ? -1.513 8.222 -1.986 1.00 95.06 223 ALA A C 1
ATOM 1763 O O . ALA A 1 223 ? -0.378 7.915 -2.338 1.00 95.06 223 ALA A O 1
ATOM 1764 N N . LEU A 1 224 ? -2.527 8.260 -2.856 1.00 96.56 224 LEU A N 1
ATOM 1765 C CA . LEU A 1 224 ? -2.370 8.011 -4.289 1.00 96.56 224 LEU A CA 1
ATOM 1766 C C . LEU A 1 224 ? -1.439 9.038 -4.942 1.00 96.56 224 LEU A C 1
ATOM 1768 O O . LEU A 1 224 ? -0.567 8.651 -5.713 1.00 96.56 224 LEU A O 1
ATOM 1772 N N . GLN A 1 225 ? -1.604 10.327 -4.636 1.00 96.31 225 GLN A N 1
ATOM 1773 C CA . GLN A 1 225 ? -0.784 11.382 -5.233 1.00 96.31 225 GLN A CA 1
ATOM 1774 C C . GLN A 1 225 ? 0.694 11.252 -4.841 1.00 96.31 225 GLN A C 1
ATOM 1776 O O . GLN A 1 225 ? 1.555 11.250 -5.715 1.00 96.31 225 GLN A O 1
ATOM 1781 N N . THR A 1 226 ? 0.987 11.063 -3.551 1.00 96.44 226 THR A N 1
ATOM 1782 C CA . THR A 1 226 ? 2.369 10.868 -3.078 1.00 96.44 226 THR A CA 1
ATOM 1783 C C . THR A 1 226 ? 2.980 9.574 -3.611 1.00 96.44 226 THR A C 1
ATOM 1785 O O . THR A 1 226 ? 4.172 9.516 -3.897 1.00 96.44 226 THR A O 1
ATOM 1788 N N . THR A 1 227 ? 2.171 8.522 -3.763 1.00 97.81 227 THR A N 1
ATOM 1789 C CA . THR A 1 227 ? 2.613 7.268 -4.383 1.00 97.81 227 THR A CA 1
ATOM 1790 C C . THR A 1 227 ? 2.945 7.477 -5.856 1.00 97.81 227 THR A C 1
ATOM 1792 O O . THR A 1 227 ? 4.012 7.056 -6.285 1.00 97.81 227 THR A O 1
ATOM 1795 N N . ARG A 1 228 ? 2.092 8.176 -6.614 1.00 97.94 228 ARG A N 1
ATOM 1796 C CA . ARG A 1 228 ? 2.332 8.482 -8.030 1.00 97.94 228 ARG A CA 1
ATOM 1797 C C . ARG A 1 228 ? 3.667 9.186 -8.235 1.00 97.94 228 ARG A C 1
ATOM 1799 O O . ARG A 1 228 ? 4.473 8.701 -9.016 1.00 97.94 228 ARG A O 1
ATOM 1806 N N . GLU A 1 229 ? 3.913 10.261 -7.489 1.00 98.00 229 GLU A N 1
ATOM 1807 C CA . GLU A 1 229 ? 5.172 11.016 -7.557 1.00 98.00 229 GLU A CA 1
ATOM 1808 C C . GLU A 1 229 ? 6.380 10.093 -7.341 1.00 98.00 229 GLU A C 1
ATOM 1810 O O . GLU A 1 229 ? 7.351 10.134 -8.092 1.00 98.00 229 GLU A O 1
ATOM 1815 N N . ARG A 1 230 ? 6.289 9.178 -6.369 1.00 98.25 230 ARG A N 1
ATOM 1816 C CA . ARG A 1 230 ? 7.386 8.263 -6.053 1.00 98.25 230 ARG A CA 1
ATOM 1817 C C . ARG A 1 230 ? 7.651 7.212 -7.137 1.00 98.25 230 ARG A C 1
ATOM 1819 O O . ARG A 1 230 ? 8.807 6.848 -7.349 1.00 98.25 230 ARG A O 1
ATOM 1826 N N . TYR A 1 231 ? 6.610 6.715 -7.805 1.00 98.50 231 TYR A N 1
ATOM 1827 C CA . TYR A 1 231 ? 6.764 5.803 -8.945 1.00 98.50 231 TYR A CA 1
ATOM 1828 C C . TYR A 1 231 ? 7.245 6.541 -10.201 1.00 98.50 231 TYR A C 1
ATOM 1830 O O . TYR A 1 231 ? 8.093 6.007 -10.904 1.00 98.50 231 TYR A O 1
ATOM 1838 N N . GLU A 1 232 ? 6.781 7.769 -10.456 1.00 98.12 232 GLU A N 1
ATOM 1839 C CA . GLU A 1 232 ? 7.241 8.607 -11.580 1.00 98.12 232 GLU A CA 1
ATOM 1840 C C . GLU A 1 232 ? 8.736 8.951 -11.471 1.00 98.12 232 GLU A C 1
ATOM 1842 O O . GLU A 1 232 ? 9.459 8.924 -12.471 1.00 98.12 232 GLU A O 1
ATOM 1847 N N . GLU A 1 233 ? 9.228 9.217 -10.256 1.00 98.38 233 GLU A N 1
ATOM 1848 C CA . GLU A 1 233 ? 10.660 9.394 -9.988 1.00 98.38 233 GLU A CA 1
ATOM 1849 C C . GLU A 1 233 ? 11.472 8.139 -10.342 1.00 98.38 233 GLU A C 1
ATOM 1851 O O . GLU A 1 233 ? 12.528 8.237 -10.972 1.00 98.38 233 GLU A O 1
ATOM 1856 N N . LEU A 1 234 ? 10.991 6.955 -9.941 1.00 98.38 234 LEU A N 1
ATOM 1857 C CA . LEU A 1 234 ? 11.656 5.693 -10.260 1.00 98.38 234 LEU A CA 1
ATOM 1858 C C . LEU A 1 234 ? 11.609 5.404 -11.764 1.00 98.38 234 LEU A C 1
ATOM 1860 O O . LEU A 1 234 ? 12.630 5.035 -12.335 1.00 98.38 234 LEU A O 1
ATOM 1864 N N . ASP A 1 235 ? 10.453 5.578 -12.399 1.00 98.12 235 ASP A N 1
ATOM 1865 C CA . ASP A 1 235 ? 10.267 5.355 -13.834 1.00 98.12 235 ASP A CA 1
ATOM 1866 C C . ASP A 1 235 ? 11.226 6.222 -14.660 1.00 98.12 235 ASP A C 1
ATOM 1868 O O . ASP A 1 235 ? 11.979 5.704 -15.486 1.00 98.12 235 ASP A O 1
ATOM 1872 N N . SER A 1 236 ? 11.312 7.517 -14.332 1.00 98.25 236 SER A N 1
ATOM 1873 C CA . SER A 1 236 ? 12.251 8.453 -14.963 1.00 98.25 236 SER A CA 1
ATOM 1874 C C . SER A 1 236 ? 13.700 7.993 -14.796 1.00 98.25 236 SER A C 1
ATOM 1876 O O . SER A 1 236 ? 14.447 7.926 -15.771 1.00 98.25 236 SER A O 1
ATOM 1878 N N . LYS A 1 237 ? 14.088 7.592 -13.577 1.00 98.25 237 LYS A N 1
ATOM 1879 C CA . LYS A 1 237 ? 15.437 7.087 -13.279 1.00 98.25 237 LYS A CA 1
ATOM 1880 C C . LYS A 1 237 ? 15.772 5.819 -14.075 1.00 98.25 237 LYS A C 1
ATOM 1882 O O . LYS A 1 237 ? 16.883 5.686 -14.587 1.00 98.25 237 LYS A O 1
ATOM 1887 N N . LEU A 1 238 ? 14.838 4.871 -14.165 1.00 97.62 238 LEU A N 1
ATOM 1888 C CA . LEU A 1 238 ? 15.018 3.631 -14.925 1.00 97.62 238 LEU A CA 1
ATOM 1889 C C . LEU A 1 238 ? 15.130 3.909 -16.429 1.00 97.62 238 LEU A C 1
ATOM 1891 O O . LEU A 1 238 ? 15.962 3.306 -17.111 1.00 97.62 238 LEU A O 1
ATOM 1895 N N . PHE A 1 239 ? 14.309 4.828 -16.938 1.00 97.38 239 PHE A N 1
ATOM 1896 C CA . PHE A 1 239 ? 14.302 5.211 -18.342 1.00 97.38 239 PHE A CA 1
ATOM 1897 C C . PHE A 1 239 ? 15.598 5.922 -18.742 1.00 97.38 239 PHE A C 1
ATOM 1899 O O . PHE A 1 239 ? 16.214 5.54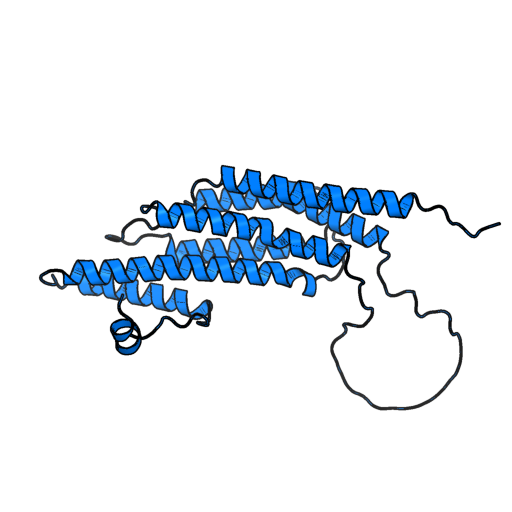3 -19.737 1.00 97.38 239 PHE A O 1
ATOM 1906 N N . GLU A 1 240 ? 16.058 6.891 -17.949 1.00 97.31 240 GLU A N 1
ATOM 1907 C CA . GLU A 1 240 ? 17.335 7.581 -18.167 1.00 97.31 240 GLU A CA 1
ATOM 1908 C C . GLU A 1 240 ? 18.504 6.590 -18.213 1.00 97.31 240 GLU A C 1
ATOM 1910 O O . GLU A 1 240 ? 19.253 6.576 -19.190 1.00 97.31 240 GLU A O 1
ATOM 1915 N N . ALA A 1 241 ? 18.594 5.680 -17.236 1.00 95.38 241 ALA A N 1
ATOM 1916 C CA . ALA A 1 241 ? 19.632 4.649 -17.205 1.00 95.38 241 ALA A CA 1
ATOM 1917 C C . ALA A 1 241 ? 19.604 3.737 -18.446 1.00 95.38 241 ALA A C 1
ATOM 1919 O O . ALA A 1 241 ? 20.650 3.333 -18.958 1.00 95.38 241 ALA A O 1
ATOM 1920 N N . TYR A 1 242 ? 18.412 3.419 -18.959 1.00 94.75 242 TYR A N 1
ATOM 1921 C CA . TYR A 1 242 ? 18.269 2.602 -20.164 1.00 94.75 242 TYR A CA 1
ATOM 1922 C C . TYR A 1 242 ? 18.754 3.341 -21.416 1.00 94.75 242 TYR A C 1
ATOM 1924 O O . TYR A 1 242 ? 19.439 2.755 -22.260 1.00 94.75 242 TYR A O 1
ATOM 1932 N N . ILE A 1 243 ? 18.418 4.628 -21.538 1.00 94.56 243 ILE A N 1
ATOM 1933 C CA . ILE A 1 243 ? 18.879 5.469 -22.646 1.00 94.56 243 ILE A CA 1
ATOM 1934 C C . ILE A 1 243 ? 20.399 5.626 -22.605 1.00 94.56 243 ILE A C 1
ATOM 1936 O O . ILE A 1 243 ? 21.037 5.468 -23.645 1.00 94.56 243 ILE A O 1
ATOM 1940 N N . GLU A 1 244 ? 20.983 5.874 -21.431 1.00 93.25 244 GLU A N 1
ATOM 1941 C CA . GLU A 1 244 ? 22.436 5.965 -21.254 1.00 93.25 244 GLU A CA 1
ATOM 1942 C C . GLU A 1 244 ? 23.135 4.684 -21.727 1.00 93.25 244 GLU A C 1
ATOM 1944 O O . GLU A 1 244 ? 24.012 4.747 -22.593 1.00 93.25 244 GLU A O 1
ATOM 1949 N N . GLU A 1 245 ? 22.672 3.520 -21.265 1.00 89.44 245 GLU A N 1
ATOM 1950 C CA . GLU A 1 245 ? 23.227 2.218 -21.645 1.00 89.44 245 GLU A CA 1
ATOM 1951 C C . GLU A 1 245 ? 23.133 1.954 -23.157 1.00 89.44 245 GLU A C 1
ATOM 1953 O O . GLU A 1 245 ? 24.077 1.453 -23.766 1.00 89.44 245 GLU A O 1
ATOM 1958 N N . LYS A 1 246 ? 22.019 2.329 -23.802 1.00 86.94 246 LYS A N 1
ATOM 1959 C CA . LYS A 1 246 ? 21.857 2.189 -25.261 1.00 86.94 246 LYS A CA 1
ATOM 1960 C C . LYS A 1 246 ? 22.621 3.233 -26.071 1.00 86.94 246 LYS A C 1
ATOM 1962 O O . LYS A 1 246 ? 22.908 2.991 -27.243 1.00 86.94 246 LYS A O 1
ATOM 1967 N N . SER A 1 247 ? 22.915 4.386 -25.480 1.00 86.62 247 SER A N 1
ATOM 1968 C CA . SER A 1 247 ? 23.650 5.471 -26.130 1.00 86.62 247 SER A CA 1
ATOM 1969 C C . SER A 1 247 ? 25.164 5.256 -26.128 1.00 86.62 247 SER A C 1
ATOM 1971 O O . SER A 1 247 ? 25.844 5.866 -26.953 1.00 86.62 247 SER A O 1
ATOM 1973 N N . ASN A 1 248 ? 25.681 4.365 -25.268 1.00 76.81 248 ASN A N 1
ATOM 1974 C CA . ASN A 1 248 ? 27.078 3.943 -25.270 1.00 76.81 248 ASN A CA 1
ATOM 1975 C C . ASN A 1 248 ? 27.405 3.255 -26.609 1.00 76.81 248 ASN A C 1
ATOM 1977 O O . ASN A 1 248 ? 26.971 2.125 -26.853 1.00 76.81 248 ASN A O 1
ATOM 1981 N N . PRO A 1 249 ? 28.169 3.901 -27.512 1.00 60.59 249 PRO A N 1
ATOM 1982 C CA . PRO A 1 249 ? 28.624 3.241 -28.722 1.00 60.59 249 PRO A CA 1
ATOM 1983 C C . PRO A 1 249 ? 29.541 2.092 -28.305 1.00 60.59 249 PRO A C 1
ATOM 1985 O O . PRO A 1 249 ? 30.236 2.186 -27.295 1.00 60.59 249 PRO A O 1
ATOM 1988 N N . ILE A 1 250 ? 29.617 1.032 -29.104 1.00 56.19 250 ILE A N 1
ATOM 1989 C CA . ILE A 1 250 ? 30.695 0.044 -29.009 1.00 56.19 250 ILE A CA 1
ATOM 1990 C C . ILE A 1 250 ? 32.016 0.790 -29.284 1.00 56.19 250 ILE A C 1
ATOM 1992 O O . ILE A 1 250 ? 32.474 0.886 -30.424 1.00 56.19 250 ILE A O 1
ATOM 1996 N N . VAL A 1 251 ? 32.611 1.396 -28.254 1.00 51.94 251 VAL A N 1
ATOM 1997 C CA . VAL A 1 251 ? 33.935 2.020 -28.300 1.00 51.94 251 VAL A CA 1
ATOM 1998 C C . VAL A 1 251 ? 34.944 0.874 -28.329 1.00 51.94 251 VAL A C 1
ATOM 2000 O O . VAL A 1 251 ? 35.500 0.492 -27.307 1.00 51.94 251 VAL A O 1
ATOM 2003 N N . GLY A 1 252 ? 35.118 0.247 -29.494 1.00 44.41 252 GLY A N 1
ATOM 2004 C CA . GLY A 1 252 ? 36.066 -0.862 -29.626 1.00 44.41 252 GLY A CA 1
ATOM 2005 C C . GLY A 1 252 ? 35.975 -1.723 -30.882 1.00 44.41 252 GLY A C 1
ATOM 2006 O O . GLY A 1 252 ? 36.449 -2.852 -30.854 1.00 44.41 252 GLY A O 1
ATOM 2007 N N . SER A 1 253 ? 35.372 -1.256 -31.978 1.00 44.19 253 SER A N 1
ATOM 2008 C CA . SER A 1 253 ? 35.388 -1.996 -33.252 1.00 44.19 253 SER A CA 1
ATOM 2009 C C . SER A 1 253 ? 35.923 -1.136 -34.395 1.00 44.19 253 SER A C 1
ATOM 2011 O O . SER A 1 253 ? 35.191 -0.822 -35.329 1.00 44.19 253 SER A O 1
ATOM 2013 N N . TYR A 1 254 ? 37.197 -0.750 -34.296 1.00 40.16 254 TYR A N 1
ATOM 2014 C CA . TYR A 1 254 ? 38.022 -0.280 -35.413 1.00 40.16 254 TYR A CA 1
ATOM 2015 C C . TYR A 1 254 ? 39.436 -0.838 -35.278 1.00 40.16 254 TYR A C 1
ATOM 2017 O O . TYR A 1 254 ? 39.939 -0.861 -34.132 1.00 40.16 254 TYR A O 1
#

Foldseek 3Di:
DDPVVCVVVHDDDPPDPLVCLLVVLVVLVVVLVVVVVVPDDDCVNVVSLVVSLVSLLVSLLSLLVVLLVVLLCLLVVWPLDWDQDPPLGTATCSLVVLLVSLLVSLVSSLVRRQDDDPPHDGSVPDPVSLVSSLVSVLSSLQSNLNSLVCQLPPWDPQDPDDDDDDDDDDDDDDDPPPPPPRTDDNLSSLVNSLSSLCCNLVPRLVVSLVSCVVSPRPPSVVSNVSSNVSSVVSNVVSVVVNVVVVVDDPPDDD

pLDDT: mean 84.36, std 18.87, range [33.16, 98.69]

Organism: Mytilus coruscus (NCBI:txid42192)

Sequence (254 aa):
MSTEDITKYGQWNQDIPGDWLPSCVRHIRNCVGSLSVLDLPGESPTVINDLAFDMRTNCMFTLLKQAIADIQQLHIKETWIVERDDESGGTTQLPALFENIVNETIQHLHEVVVQNKQGEPEIFGQRTVQKDSTQLCSELLQAFVPCLDCLAFTPVMAGGSSSITDDSKKRFSTSSMDFEEHSLQFDKRLIIMLSNCSHTMERIIPRLIENLNKHGYVEMNKALQTTRERYEELDSKLFEAYIEEKSNPIVGSY

Radius of gyration: 24.9 Å; chains: 1; bounding box: 64×48×74 Å

Secondary structure (DSSP, 8-state):
--HHHHHHH-PPPTT--TTHHHHHHHHHHHHHHHHGGG---TTHHHHHHHHHHHHHHHHHHHHHHHHHHHHHTGGGG-----EEETTTEEE-SHHHHHHHHHHHHHHHHIIIIISPPTTPPPGGGSHHHHHHHHHHHHHHHHTTHHHHHHHHHS---TT----------------TT-SSTTSPPHHHHHHHHHHHHHHIIIIIHHHHHHHHHHTT---HHHHHHHHHHHHHHHHHHHHHHHHHHHHS--TT--

InterPro domains:
  IPR029175 Exocyst complex component EXOC2/Sec5 [PTHR13043] (13-253)
  IPR039481 Exocyst complex component EXOC2/Sec5, N-terminal domain [PF15469] (22-252)